Protein AF-A0AAW5US89-F1 (afdb_monomer_lite)

InterPro domains:
  IPR045957 SusR, C-terminal domain [PF19904] (94-246)

Foldseek 3Di:
DVVVVVVVVVVVVVVVVVVVVVVVVVVVVVVVVVVVVVVVVVVVVVVVVVVVVVVVVVVVVVVVVVVVVVVVVVVVVVVVVVVVVVVVVVVVLVVVVVVLVVLLVVLVVVVVVVVVVVVVVVVVVVVVCVVVVVVVVVVVVVPDCVVVVVVLVVLQQSLQQSLCVNQVCLLVQLQVQFDVVPRDDAPDSRHDDLLSQLLSCLLVVNPQLVSSCVSNVHDSVVSVCSLVVRLVRGPDNVCSSVSSNVPPDSDPD

pLDDT: mean 86.55, std 12.18, range [33.47, 97.38]

Secondary structure (DSSP, 8-state):
-HHHHHHHHHHHHHHHHHHHHHHHHHHHHHHHHHHHHHHHHHHHHHHHHHHHHHHHHHHHHHHHHHHHHHHHHHHHHHHHHHHHHHHHHHHHHHHHHHHHHHHHHHHHHHHHHHHHHHHHHHHHHHHHHHHTT-HHHHHHHHT-THHHHHHHHHHHHHHHHHHHHH-TTHHHHHHHTB-GGGPPPPSBTTB--HHHHHHHHHHTT---HHHHHHHTT--HHHHHHHHHHHHHTBSSTTTHHHHHHHTT-S---

Sequence (253 aa):
MEDAQFFNNQLHMMEISNSLSVITSANQQAAERSRTRFLWGFIGVSIALVIILILSFVNNRQKNRLKKNKAEIEEQNEKQKEMNAQLTELNQQLIETNIKRETYMRLFMDISAAYISKLSDYRKLVSRKIKANQTADLLKSLNTHKLEEEESQMFYNRFDKAFMELYPGFVTELNKLLLPECQLEVPTTHDLTTEIRIFALMRLGVTDSKEIATLLHYSTQTIYNYKSGMRAKAINRDSFESDINQLCHIINS

Radius of gyration: 54.02 Å; chains: 1; bounding box: 106×28×174 Å

Structure (mmCIF, N/CA/C/O backbone):
data_AF-A0AAW5US89-F1
#
_entry.id   AF-A0AAW5US89-F1
#
loop_
_atom_site.group_PDB
_atom_site.id
_atom_site.type_symbol
_atom_site.label_atom_id
_atom_site.label_alt_id
_atom_site.label_comp_id
_atom_site.label_asym_id
_atom_site.label_entity_id
_atom_site.label_seq_id
_atom_site.pdbx_PDB_ins_code
_atom_site.Cartn_x
_atom_site.Cartn_y
_atom_site.Cartn_z
_atom_site.occupancy
_atom_site.B_iso_or_equiv
_atom_site.auth_seq_id
_atom_site.auth_comp_id
_atom_site.auth_asym_id
_atom_site.auth_atom_id
_atom_site.pdbx_PDB_model_num
ATOM 1 N N . MET A 1 1 ? 81.474 9.483 -124.821 1.00 54.62 1 MET A N 1
ATOM 2 C CA . MET A 1 1 ? 80.728 10.420 -123.946 1.00 54.62 1 MET A CA 1
ATOM 3 C C . MET A 1 1 ? 79.628 9.714 -123.149 1.00 54.62 1 MET A C 1
ATOM 5 O O . MET A 1 1 ? 79.293 10.209 -122.083 1.00 54.62 1 MET A O 1
ATOM 9 N N . GLU A 1 2 ? 79.138 8.548 -123.592 1.00 56.66 2 GLU A N 1
ATOM 10 C CA . GLU A 1 2 ? 78.121 7.747 -122.882 1.00 56.66 2 GLU A CA 1
ATOM 11 C C . GLU A 1 2 ? 78.654 7.042 -121.611 1.00 56.66 2 GLU A C 1
ATOM 13 O O . GLU A 1 2 ? 77.967 7.029 -120.592 1.00 56.66 2 GLU A O 1
ATOM 18 N N . ASP A 1 3 ? 79.913 6.580 -121.596 1.00 55.81 3 ASP A N 1
ATOM 19 C CA . ASP A 1 3 ? 80.491 5.871 -120.432 1.00 55.81 3 ASP A CA 1
ATOM 20 C C . ASP A 1 3 ? 80.662 6.746 -119.174 1.00 55.81 3 ASP A C 1
ATOM 22 O O . ASP A 1 3 ? 80.476 6.281 -118.048 1.00 55.81 3 ASP A O 1
ATOM 26 N N . ALA A 1 4 ? 80.963 8.039 -119.343 1.00 59.12 4 ALA A N 1
ATOM 27 C CA . ALA A 1 4 ? 81.107 8.976 -118.224 1.00 59.12 4 ALA A CA 1
ATOM 28 C C . ALA A 1 4 ? 79.756 9.313 -117.565 1.00 59.12 4 ALA A C 1
ATOM 30 O O . ALA A 1 4 ? 79.694 9.568 -116.362 1.00 59.12 4 ALA A O 1
ATOM 31 N N . GLN A 1 5 ? 78.663 9.280 -118.335 1.00 60.12 5 GLN A N 1
ATOM 32 C CA . GLN A 1 5 ? 77.315 9.502 -117.810 1.00 60.12 5 GLN A CA 1
ATOM 33 C C . GLN A 1 5 ? 76.808 8.283 -117.034 1.00 60.12 5 GLN A C 1
ATOM 35 O O . GLN A 1 5 ? 76.188 8.456 -115.988 1.00 60.12 5 GLN A O 1
ATOM 40 N N . PHE A 1 6 ? 77.118 7.064 -117.485 1.00 60.69 6 PHE A N 1
ATOM 41 C CA . PHE A 1 6 ? 76.704 5.833 -116.806 1.00 60.69 6 PHE A CA 1
ATOM 42 C C . PHE A 1 6 ? 77.376 5.661 -115.434 1.00 60.69 6 PHE A C 1
ATOM 44 O O . PHE A 1 6 ? 76.702 5.353 -114.450 1.00 60.69 6 PHE A O 1
ATOM 51 N N . PHE A 1 7 ? 78.681 5.942 -115.338 1.00 62.06 7 PHE A N 1
ATOM 52 C CA . PHE A 1 7 ? 79.418 5.870 -114.070 1.00 62.06 7 PHE A CA 1
ATOM 53 C C . PHE A 1 7 ? 78.941 6.922 -113.059 1.00 62.06 7 PHE A C 1
ATOM 55 O O . PHE A 1 7 ? 78.745 6.613 -111.885 1.00 62.06 7 PHE A O 1
ATOM 62 N N . ASN A 1 8 ? 78.679 8.148 -113.526 1.00 62.81 8 ASN A N 1
ATOM 63 C CA . ASN A 1 8 ? 78.134 9.216 -112.690 1.00 62.81 8 ASN A CA 1
ATOM 64 C C . ASN A 1 8 ? 76.733 8.869 -112.161 1.00 62.81 8 ASN A C 1
ATOM 66 O O . ASN A 1 8 ? 76.420 9.145 -111.007 1.00 62.81 8 ASN A O 1
ATOM 70 N N . ASN A 1 9 ? 75.906 8.207 -112.977 1.00 65.56 9 ASN A N 1
ATOM 71 C CA . ASN A 1 9 ? 74.560 7.796 -112.580 1.00 65.56 9 ASN A CA 1
ATOM 72 C C . ASN A 1 9 ? 74.581 6.653 -111.543 1.00 65.56 9 ASN A C 1
ATOM 74 O O . ASN A 1 9 ? 73.769 6.645 -110.622 1.00 65.56 9 ASN A O 1
ATOM 78 N N . GLN A 1 10 ? 75.534 5.715 -111.635 1.00 62.47 10 GLN A N 1
ATOM 79 C CA . GLN A 1 10 ? 75.705 4.660 -110.624 1.00 62.47 10 GLN A CA 1
ATOM 80 C C . GLN A 1 10 ? 76.281 5.181 -109.302 1.00 62.47 10 GLN A C 1
ATOM 82 O O . GLN A 1 10 ? 75.816 4.761 -108.243 1.00 62.47 10 GLN A O 1
ATOM 87 N N . LEU A 1 11 ? 77.239 6.113 -109.350 1.00 61.41 11 LEU A N 1
ATOM 88 C CA . LEU A 1 11 ? 77.764 6.795 -108.160 1.00 61.41 11 LEU A CA 1
ATOM 89 C C . LEU A 1 11 ? 76.667 7.591 -107.449 1.00 61.41 11 LEU A C 1
ATOM 91 O O . LEU A 1 11 ? 76.475 7.414 -106.248 1.00 61.41 11 LEU A O 1
ATOM 95 N N . HIS A 1 12 ? 75.870 8.359 -108.198 1.00 62.25 12 HIS A N 1
ATOM 96 C CA . HIS A 1 12 ? 74.700 9.048 -107.651 1.00 62.25 12 HIS A CA 1
ATOM 97 C C . HIS A 1 12 ? 73.677 8.075 -107.052 1.00 62.25 12 HIS A C 1
ATOM 99 O O . HIS A 1 12 ? 73.119 8.349 -105.992 1.00 62.25 12 HIS A O 1
ATOM 105 N N . MET A 1 13 ? 73.433 6.926 -107.688 1.00 59.50 13 MET A N 1
ATOM 106 C CA . MET A 1 13 ? 72.484 5.936 -107.171 1.00 59.50 13 MET A CA 1
ATOM 107 C C . MET A 1 13 ? 73.003 5.226 -105.908 1.00 59.50 13 MET A C 1
ATOM 109 O O . MET A 1 13 ? 72.220 4.977 -104.990 1.00 59.50 13 MET A O 1
ATOM 113 N N . MET A 1 14 ? 74.311 4.963 -105.809 1.00 61.06 14 MET A N 1
ATOM 114 C CA . MET A 1 14 ? 74.947 4.446 -104.590 1.00 61.06 14 MET A CA 1
ATOM 115 C C . MET A 1 14 ? 74.935 5.470 -103.449 1.00 61.06 14 MET A C 1
ATOM 117 O O . MET A 1 14 ? 74.603 5.101 -102.324 1.00 61.06 14 MET A O 1
ATOM 121 N N . GLU A 1 15 ? 75.232 6.744 -103.714 1.00 61.72 15 GLU A N 1
ATOM 122 C CA . GLU A 1 15 ? 75.184 7.812 -102.704 1.00 61.72 15 GLU A CA 1
ATOM 123 C C . GLU A 1 15 ? 73.759 8.046 -102.194 1.00 61.72 15 GLU A C 1
ATOM 125 O O . GLU A 1 15 ? 73.537 8.066 -100.982 1.00 61.72 15 GLU A O 1
ATOM 130 N N . ILE A 1 16 ? 72.773 8.108 -103.096 1.00 61.28 16 ILE A N 1
ATOM 131 C CA . ILE A 1 16 ? 71.358 8.230 -102.725 1.00 61.28 16 ILE A CA 1
ATOM 132 C C . ILE A 1 16 ? 70.914 7.010 -101.911 1.00 61.28 16 ILE A C 1
ATOM 134 O O . ILE A 1 16 ? 70.266 7.183 -100.882 1.00 61.28 16 ILE A O 1
ATOM 138 N N . SER A 1 17 ? 71.302 5.789 -102.294 1.00 60.97 17 SER A N 1
ATOM 139 C CA . SER A 1 17 ? 70.969 4.571 -101.541 1.00 60.97 17 SER A CA 1
ATOM 140 C C . SER A 1 17 ? 71.596 4.552 -100.141 1.00 60.97 17 SER A C 1
ATOM 142 O O . SER A 1 17 ? 70.955 4.102 -99.189 1.00 60.97 17 SER A O 1
ATOM 144 N N . ASN A 1 18 ? 72.830 5.037 -99.988 1.00 62.88 18 ASN A N 1
ATOM 145 C CA . ASN A 1 18 ? 73.531 5.046 -98.703 1.00 62.88 18 ASN A CA 1
ATOM 146 C C . ASN A 1 18 ? 72.976 6.143 -97.776 1.00 62.88 18 ASN A C 1
ATOM 148 O O . ASN A 1 18 ? 72.726 5.893 -96.597 1.00 62.88 18 ASN A O 1
ATOM 152 N N . SER A 1 19 ? 72.663 7.328 -98.312 1.00 62.00 19 SER A N 1
ATOM 153 C CA . SER A 1 19 ? 71.966 8.386 -97.568 1.00 62.00 19 SER A CA 1
ATOM 154 C C . SER A 1 19 ? 70.542 7.979 -97.177 1.00 62.00 19 SER A C 1
ATOM 156 O O . SER A 1 19 ? 70.129 8.237 -96.047 1.00 62.00 19 SER A O 1
ATOM 158 N N . LEU A 1 20 ? 69.805 7.275 -98.045 1.00 63.22 20 LEU A N 1
ATOM 159 C CA . LEU A 1 20 ? 68.475 6.751 -97.717 1.00 63.22 20 LEU A CA 1
ATOM 160 C C . LEU A 1 20 ? 68.550 5.669 -96.626 1.00 63.22 20 LEU A C 1
ATOM 162 O O . LEU A 1 20 ? 67.720 5.659 -95.720 1.00 63.22 20 LEU A O 1
ATOM 166 N N . SER A 1 21 ? 69.559 4.793 -96.667 1.00 64.75 21 SER A N 1
ATOM 167 C CA . SER A 1 21 ? 69.806 3.745 -95.662 1.00 64.75 21 SER A CA 1
ATOM 168 C C . SER A 1 21 ? 70.186 4.321 -94.289 1.00 64.75 21 SER A C 1
ATOM 170 O O . SER A 1 21 ? 69.672 3.886 -93.257 1.00 64.75 21 SER A O 1
ATOM 172 N N . VAL A 1 22 ? 71.015 5.370 -94.245 1.00 70.62 22 VAL A N 1
ATOM 173 C CA . VAL A 1 22 ? 71.376 6.070 -92.997 1.00 70.62 22 VAL A CA 1
ATOM 174 C C . VAL A 1 22 ? 70.186 6.846 -92.426 1.00 70.62 22 VAL A C 1
ATOM 176 O O . VAL A 1 22 ? 69.945 6.797 -91.224 1.00 70.62 22 VAL A O 1
ATOM 179 N N . ILE A 1 23 ? 69.388 7.512 -93.265 1.00 66.69 23 ILE A N 1
ATOM 180 C CA . ILE A 1 23 ? 68.177 8.219 -92.816 1.00 66.69 23 ILE A CA 1
ATOM 181 C C . ILE A 1 23 ? 67.114 7.225 -92.339 1.00 66.69 23 ILE A C 1
ATOM 183 O O . ILE A 1 23 ? 66.469 7.463 -91.321 1.00 66.69 23 ILE A O 1
ATOM 187 N N . THR A 1 24 ? 66.931 6.098 -93.029 1.00 65.94 24 THR A N 1
ATOM 188 C CA . THR A 1 24 ? 65.959 5.072 -92.622 1.00 65.94 24 THR A CA 1
ATOM 189 C C . THR A 1 24 ? 66.395 4.338 -91.359 1.00 65.94 24 THR A C 1
ATOM 191 O O . THR A 1 24 ? 65.559 4.162 -90.478 1.00 65.94 24 THR A O 1
ATOM 194 N N . SER A 1 25 ? 67.678 4.004 -91.197 1.00 66.50 25 SER A N 1
ATOM 195 C CA . SER A 1 25 ? 68.204 3.404 -89.958 1.00 66.50 25 SER A CA 1
ATOM 196 C C . SER A 1 25 ? 68.211 4.389 -88.779 1.00 66.50 25 SER A C 1
ATOM 198 O O . SER A 1 25 ? 67.815 4.014 -87.675 1.00 66.50 25 SER A O 1
ATOM 200 N N . ALA A 1 26 ? 68.541 5.668 -88.996 1.00 68.00 26 ALA A N 1
ATOM 201 C CA . ALA A 1 26 ? 68.422 6.716 -87.977 1.00 68.00 26 ALA A CA 1
ATOM 202 C C . ALA A 1 26 ? 66.955 6.988 -87.590 1.00 68.00 26 ALA A C 1
ATOM 204 O O . ALA A 1 26 ? 66.646 7.120 -86.403 1.00 68.00 26 ALA A O 1
ATOM 205 N N . ASN A 1 27 ? 66.032 7.001 -88.560 1.00 66.38 27 ASN A N 1
ATOM 206 C CA . ASN A 1 27 ? 64.593 7.117 -88.308 1.00 66.38 27 ASN A CA 1
ATOM 207 C C . ASN A 1 27 ? 64.034 5.881 -87.588 1.00 66.38 27 ASN A C 1
ATOM 209 O O . ASN A 1 27 ? 63.217 6.036 -86.683 1.00 66.38 27 ASN A O 1
ATOM 213 N N . GLN A 1 28 ? 64.483 4.670 -87.930 1.00 70.69 28 GLN A N 1
ATOM 214 C CA . GLN A 1 28 ? 64.105 3.433 -87.236 1.00 70.69 28 GLN A CA 1
ATOM 215 C C . GLN A 1 28 ? 64.604 3.438 -85.788 1.00 70.69 28 GLN A C 1
ATOM 217 O O . GLN A 1 28 ? 63.824 3.185 -84.873 1.00 70.69 28 GLN A O 1
ATOM 222 N N . GLN A 1 29 ? 65.855 3.835 -85.547 1.00 72.62 29 GLN A N 1
ATOM 223 C CA . GLN A 1 29 ? 66.410 3.923 -84.196 1.00 72.62 29 GLN A CA 1
ATOM 224 C C . GLN A 1 29 ? 65.729 5.024 -83.357 1.00 72.62 29 GLN A C 1
ATOM 226 O O . GLN A 1 29 ? 65.480 4.843 -82.160 1.00 72.62 29 GLN A O 1
ATOM 231 N N . ALA A 1 30 ? 65.373 6.159 -83.971 1.00 69.88 30 ALA A N 1
ATOM 232 C CA . ALA A 1 30 ? 64.580 7.208 -83.329 1.00 69.88 30 ALA A CA 1
ATOM 233 C C . ALA A 1 30 ? 63.143 6.742 -83.024 1.00 69.88 30 ALA A C 1
ATOM 235 O O . ALA A 1 30 ? 62.627 7.011 -81.934 1.00 69.88 30 ALA A O 1
ATOM 236 N N . ALA A 1 31 ? 62.519 5.989 -83.935 1.00 70.19 31 ALA A N 1
ATOM 237 C CA . ALA A 1 31 ? 61.204 5.385 -83.739 1.00 70.19 31 ALA A CA 1
ATOM 238 C C . ALA A 1 31 ? 61.215 4.335 -82.613 1.00 70.19 31 ALA A C 1
ATOM 240 O O . ALA A 1 31 ? 60.308 4.333 -81.783 1.00 70.19 31 ALA A O 1
ATOM 241 N N . GLU A 1 32 ? 62.258 3.509 -82.499 1.00 74.88 32 GLU A N 1
ATOM 242 C CA . GLU A 1 32 ? 62.418 2.524 -81.419 1.00 74.88 32 GLU A CA 1
ATOM 243 C C . GLU A 1 32 ? 62.656 3.169 -80.047 1.00 74.88 32 GLU A C 1
ATOM 245 O O . GLU A 1 32 ? 62.040 2.769 -79.053 1.00 74.88 32 GLU A O 1
ATOM 250 N N . ARG A 1 33 ? 63.483 4.221 -79.965 1.00 72.62 33 ARG A N 1
ATOM 251 C CA . ARG A 1 33 ? 63.657 5.015 -78.729 1.00 72.62 33 ARG A CA 1
ATOM 252 C C . ARG A 1 33 ? 62.376 5.742 -78.320 1.00 72.62 33 ARG A C 1
ATOM 254 O O . ARG A 1 33 ? 62.112 5.941 -77.135 1.00 72.62 33 ARG A O 1
ATOM 261 N N . SER A 1 34 ? 61.572 6.168 -79.290 1.00 72.44 34 SER A N 1
ATOM 262 C CA . SER A 1 34 ? 60.246 6.731 -79.034 1.00 72.44 34 SER A CA 1
ATOM 263 C C . SER A 1 34 ? 59.296 5.651 -78.504 1.00 72.44 34 SER A C 1
ATOM 265 O O . SER A 1 34 ? 58.706 5.808 -77.437 1.00 72.44 34 SER A O 1
ATOM 267 N N . ARG A 1 35 ? 59.242 4.497 -79.179 1.00 76.25 35 ARG A N 1
ATOM 268 C CA . ARG A 1 35 ? 58.406 3.345 -78.820 1.00 76.25 35 ARG A CA 1
ATOM 269 C C . ARG A 1 35 ? 58.721 2.800 -77.428 1.00 76.25 35 ARG A C 1
ATOM 271 O O . ARG A 1 35 ? 57.798 2.539 -76.669 1.00 76.25 35 ARG A O 1
ATOM 278 N N . THR A 1 36 ? 59.993 2.673 -77.056 1.00 78.75 36 THR A N 1
ATOM 279 C CA . THR A 1 36 ? 60.397 2.220 -75.712 1.00 78.75 36 THR A CA 1
ATOM 280 C C . THR A 1 36 ? 60.006 3.217 -74.619 1.00 78.75 36 THR A C 1
ATOM 282 O O . THR A 1 36 ? 59.492 2.794 -73.585 1.00 78.75 36 THR A O 1
ATOM 285 N N . ARG A 1 37 ? 60.144 4.534 -74.845 1.00 82.25 37 ARG A N 1
ATOM 286 C CA . ARG A 1 37 ? 59.633 5.564 -73.916 1.00 82.25 37 ARG A CA 1
ATOM 287 C C . ARG A 1 37 ? 58.112 5.506 -73.763 1.00 82.25 37 ARG A C 1
ATOM 289 O O . ARG A 1 37 ? 57.622 5.565 -72.638 1.00 82.25 37 ARG A O 1
ATOM 296 N N . PHE A 1 38 ? 57.374 5.337 -74.862 1.00 85.19 38 PHE A N 1
ATOM 297 C CA . PHE A 1 38 ? 55.919 5.160 -74.817 1.00 85.19 38 PHE A CA 1
ATOM 298 C C . PHE A 1 38 ? 55.514 3.885 -74.064 1.00 85.19 38 PHE A C 1
ATOM 300 O O . PHE A 1 38 ? 54.582 3.933 -73.267 1.00 85.19 38 PHE A O 1
ATOM 307 N N . LEU A 1 39 ? 56.231 2.772 -74.253 1.00 85.94 39 LEU A N 1
ATOM 308 C CA . LEU A 1 39 ? 55.975 1.514 -73.543 1.00 85.94 39 LEU A CA 1
ATOM 309 C C . LEU A 1 39 ? 56.225 1.637 -72.033 1.00 85.94 39 LEU A C 1
ATOM 311 O O . LEU A 1 39 ? 55.367 1.241 -71.247 1.00 85.94 39 LEU A O 1
ATOM 315 N N . TRP A 1 40 ? 57.344 2.233 -71.610 1.00 87.69 40 TRP A N 1
ATOM 316 C CA . TRP A 1 40 ? 57.617 2.471 -70.185 1.00 87.69 40 TRP A CA 1
ATOM 317 C C . TRP A 1 40 ? 56.607 3.433 -69.549 1.00 87.69 40 TRP A C 1
ATOM 319 O O . TRP A 1 40 ? 56.151 3.189 -68.431 1.00 87.69 40 TRP A O 1
ATOM 329 N N . GLY A 1 41 ? 56.190 4.478 -70.273 1.00 89.88 41 GLY A N 1
ATOM 330 C CA . GLY A 1 41 ? 55.103 5.361 -69.843 1.00 89.88 41 GLY A CA 1
ATOM 331 C C . GLY A 1 41 ? 53.772 4.619 -69.692 1.00 89.88 41 GLY A C 1
ATOM 332 O O . GLY A 1 41 ? 53.089 4.776 -68.682 1.00 89.88 41 GLY A O 1
ATOM 333 N N . PHE A 1 42 ? 53.435 3.748 -70.646 1.00 90.56 42 PHE A N 1
ATOM 334 C CA . PHE A 1 42 ? 52.220 2.933 -70.610 1.00 90.56 42 PHE A CA 1
ATOM 335 C C . PHE A 1 42 ? 52.210 1.947 -69.433 1.00 90.56 42 PHE A C 1
ATOM 337 O O . PHE A 1 42 ? 51.188 1.800 -68.760 1.00 90.56 42 PHE A O 1
ATOM 344 N N . ILE A 1 43 ? 53.350 1.314 -69.134 1.00 93.19 43 ILE A N 1
ATOM 345 C CA . ILE A 1 43 ? 53.513 0.442 -67.961 1.00 93.19 43 ILE A CA 1
ATOM 346 C C . ILE A 1 43 ? 53.320 1.247 -66.670 1.00 93.19 43 ILE A C 1
ATOM 348 O O . ILE A 1 43 ? 52.561 0.824 -65.800 1.00 93.19 43 ILE A O 1
ATOM 352 N N . GLY A 1 44 ? 53.940 2.427 -66.560 1.00 93.81 44 GLY A N 1
ATOM 353 C CA . GLY A 1 44 ? 53.787 3.303 -65.395 1.00 93.81 44 GLY A CA 1
ATOM 354 C C . GLY A 1 44 ? 52.333 3.722 -65.153 1.00 93.81 44 GLY A C 1
ATOM 355 O O . GLY A 1 44 ? 51.837 3.611 -64.031 1.00 93.81 44 GLY A O 1
ATOM 356 N N . VAL A 1 45 ? 51.619 4.122 -66.210 1.00 94.94 45 VAL A N 1
ATOM 357 C CA . VAL A 1 45 ? 50.185 4.459 -66.143 1.00 94.94 45 VAL A CA 1
ATOM 358 C C . VAL A 1 45 ? 49.348 3.240 -65.751 1.00 94.94 45 VAL A C 1
ATOM 360 O O . VAL A 1 45 ? 48.467 3.350 -64.901 1.00 94.94 45 VAL A O 1
ATOM 363 N N . SER A 1 46 ? 49.648 2.067 -66.311 1.00 93.81 46 SER A N 1
ATOM 364 C CA . SER A 1 46 ? 48.940 0.824 -65.984 1.00 93.81 46 SER A CA 1
ATOM 365 C C . SER A 1 46 ? 49.102 0.448 -64.508 1.00 93.81 46 SER A C 1
ATOM 367 O O . SER A 1 46 ? 48.120 0.121 -63.845 1.00 93.81 46 SER A O 1
ATOM 369 N N . ILE A 1 47 ? 50.315 0.563 -63.956 1.00 95.81 47 ILE A N 1
ATOM 370 C CA . ILE A 1 47 ? 50.583 0.321 -62.530 1.00 95.81 47 ILE A CA 1
ATOM 371 C C . ILE A 1 47 ? 49.836 1.342 -61.660 1.00 95.81 47 ILE A C 1
ATOM 373 O O . ILE A 1 47 ? 49.190 0.957 -60.685 1.00 95.81 47 ILE A O 1
ATOM 377 N N . ALA A 1 48 ? 49.864 2.627 -62.026 1.00 95.19 48 ALA A N 1
ATOM 378 C CA . ALA A 1 48 ? 49.147 3.671 -61.295 1.00 95.19 48 ALA A CA 1
ATOM 379 C C . ALA A 1 48 ? 47.628 3.418 -61.260 1.00 95.19 48 ALA A C 1
ATOM 381 O O . ALA A 1 48 ? 47.008 3.553 -60.205 1.00 95.19 48 ALA A O 1
ATOM 382 N N . LEU A 1 49 ? 47.033 2.977 -62.374 1.00 96.31 49 LEU A N 1
ATOM 383 C CA . LEU A 1 49 ? 45.617 2.604 -62.438 1.00 96.31 49 LEU A CA 1
ATOM 384 C C . LEU A 1 49 ? 45.291 1.417 -61.524 1.00 96.31 49 LEU A C 1
ATOM 386 O O . LEU A 1 49 ? 44.295 1.461 -60.802 1.00 96.31 49 LEU A O 1
ATOM 390 N N . VAL A 1 50 ? 46.139 0.385 -61.500 1.00 96.31 50 VAL A N 1
ATOM 391 C CA . VAL A 1 50 ? 45.965 -0.766 -60.597 1.00 96.31 50 VAL A CA 1
ATOM 392 C C . VAL A 1 50 ? 46.028 -0.327 -59.131 1.00 96.31 50 VAL A C 1
ATOM 394 O O . VAL A 1 50 ? 45.178 -0.734 -58.338 1.00 96.31 50 VAL A O 1
ATOM 397 N N . ILE A 1 51 ? 46.965 0.554 -58.767 1.00 96.31 51 ILE A N 1
ATOM 398 C CA . ILE A 1 51 ? 47.061 1.109 -57.407 1.00 96.31 51 ILE A CA 1
ATOM 399 C C . ILE A 1 51 ? 45.784 1.878 -57.044 1.00 96.31 51 ILE A C 1
ATOM 401 O O . ILE A 1 51 ? 45.222 1.657 -55.970 1.00 96.31 51 ILE A O 1
ATOM 405 N N . ILE A 1 52 ? 45.280 2.733 -57.940 1.00 96.50 52 ILE A N 1
ATOM 406 C CA . ILE A 1 52 ? 44.035 3.489 -57.725 1.00 96.50 52 ILE A CA 1
ATOM 407 C C . ILE A 1 52 ? 42.846 2.540 -57.524 1.00 96.50 52 ILE A C 1
ATOM 409 O O . ILE A 1 52 ? 42.035 2.758 -56.619 1.00 96.50 52 ILE A O 1
ATOM 413 N N . LEU A 1 53 ? 42.748 1.465 -58.312 1.00 96.25 53 LEU A N 1
ATOM 414 C CA . LEU A 1 53 ? 41.691 0.461 -58.168 1.00 96.25 53 LEU A CA 1
ATOM 415 C C . LEU A 1 53 ? 41.766 -0.263 -56.817 1.00 96.25 53 LEU A C 1
ATOM 417 O O . LEU A 1 53 ? 40.737 -0.410 -56.154 1.00 96.25 53 LEU A O 1
ATOM 421 N N . ILE A 1 54 ? 42.964 -0.654 -56.371 1.00 96.06 54 ILE A N 1
ATOM 422 C CA . ILE A 1 54 ? 43.172 -1.288 -55.058 1.00 96.06 54 ILE A CA 1
ATOM 423 C C . ILE A 1 54 ? 42.773 -0.328 -53.930 1.00 96.06 54 ILE A C 1
ATOM 425 O O . ILE A 1 54 ? 42.022 -0.715 -53.031 1.00 96.06 54 ILE A O 1
ATOM 429 N N . LEU A 1 55 ? 43.215 0.933 -53.987 1.00 96.06 55 LEU A N 1
ATOM 430 C CA . LEU A 1 55 ? 42.865 1.952 -52.992 1.00 96.06 55 LEU A CA 1
ATOM 431 C C . LEU A 1 55 ? 41.354 2.211 -52.953 1.00 96.06 55 LEU A C 1
ATOM 433 O O . LEU A 1 55 ? 40.766 2.270 -51.871 1.00 96.06 55 LEU A O 1
ATOM 437 N N . SER A 1 56 ? 40.710 2.307 -54.118 1.00 94.62 56 SER A N 1
ATOM 438 C CA . SER A 1 56 ? 39.259 2.476 -54.232 1.00 94.62 56 SER A CA 1
ATOM 439 C C . SER A 1 56 ? 38.505 1.285 -53.630 1.00 94.62 56 SER A C 1
ATOM 441 O O . SER A 1 56 ? 37.581 1.466 -52.830 1.00 94.62 56 SER A O 1
ATOM 443 N N . PHE A 1 57 ? 38.950 0.059 -53.922 1.00 96.00 57 PHE A N 1
ATOM 444 C CA . PHE A 1 57 ? 38.371 -1.165 -53.370 1.00 96.00 57 PHE A CA 1
ATOM 445 C C . PHE A 1 57 ? 38.496 -1.234 -51.841 1.00 96.00 57 PHE A C 1
ATOM 447 O O . PHE A 1 57 ? 37.512 -1.509 -51.146 1.00 96.00 57 PHE A O 1
ATOM 454 N N . VAL A 1 58 ? 39.684 -0.942 -51.302 1.00 96.00 58 VAL A N 1
ATOM 455 C CA . VAL A 1 58 ? 39.935 -0.915 -49.853 1.00 96.00 58 VAL A CA 1
ATOM 456 C C . VAL A 1 58 ? 39.088 0.159 -49.173 1.00 96.00 58 VAL A C 1
ATOM 458 O O . VAL A 1 58 ? 38.436 -0.132 -48.170 1.00 96.00 58 VAL A O 1
ATOM 461 N N . ASN A 1 59 ? 39.035 1.371 -49.729 1.00 95.38 59 ASN A N 1
ATOM 462 C CA . ASN A 1 59 ? 38.237 2.472 -49.190 1.00 95.38 59 ASN A CA 1
ATOM 463 C C . ASN A 1 59 ? 36.742 2.118 -49.157 1.00 95.38 59 ASN A C 1
ATOM 465 O O . ASN A 1 59 ? 36.067 2.326 -48.149 1.00 95.38 59 ASN A O 1
ATOM 469 N N . ASN A 1 60 ? 36.221 1.506 -50.223 1.00 93.06 60 ASN A N 1
ATOM 470 C CA . ASN A 1 60 ? 34.820 1.097 -50.268 1.00 93.06 60 ASN A CA 1
ATOM 471 C C . ASN A 1 60 ? 34.512 -0.017 -49.248 1.00 93.06 60 ASN A C 1
ATOM 473 O O . ASN A 1 60 ? 33.502 0.037 -48.542 1.00 93.06 60 ASN A O 1
ATOM 477 N N . ARG A 1 61 ? 35.425 -0.987 -49.079 1.00 94.38 61 ARG A N 1
ATOM 478 C CA . ARG A 1 61 ? 35.310 -1.994 -48.011 1.00 94.38 61 ARG A CA 1
ATOM 479 C C . ARG A 1 61 ? 35.334 -1.370 -46.616 1.00 94.38 61 ARG A C 1
ATOM 481 O O . ARG A 1 61 ? 34.520 -1.760 -45.781 1.00 94.38 61 ARG A O 1
ATOM 488 N N . GLN A 1 62 ? 36.224 -0.413 -46.358 1.00 91.88 62 GLN A N 1
ATOM 489 C CA . GLN A 1 62 ? 36.293 0.286 -45.071 1.00 91.88 62 GLN A CA 1
ATOM 490 C C . GLN A 1 62 ? 35.016 1.082 -44.788 1.00 91.88 62 GLN A C 1
ATOM 492 O O . GLN A 1 62 ? 34.462 0.959 -43.699 1.00 91.88 62 GLN A O 1
ATOM 497 N N . LYS A 1 63 ? 34.488 1.816 -45.776 1.00 92.31 63 LYS A N 1
ATOM 498 C CA . LYS A 1 63 ? 33.211 2.538 -45.650 1.00 92.31 63 LYS A CA 1
ATOM 499 C C . LYS A 1 63 ? 32.058 1.601 -45.300 1.00 92.31 63 LYS A C 1
ATOM 501 O O . LYS A 1 63 ? 31.270 1.914 -44.412 1.00 92.31 63 LYS A O 1
ATOM 506 N N . ASN A 1 64 ? 31.978 0.440 -45.948 1.00 92.94 64 ASN A N 1
ATOM 507 C CA . ASN A 1 64 ? 30.933 -0.542 -45.659 1.00 92.94 64 ASN A CA 1
ATOM 508 C C . ASN A 1 64 ? 31.072 -1.150 -44.257 1.00 92.94 64 ASN A C 1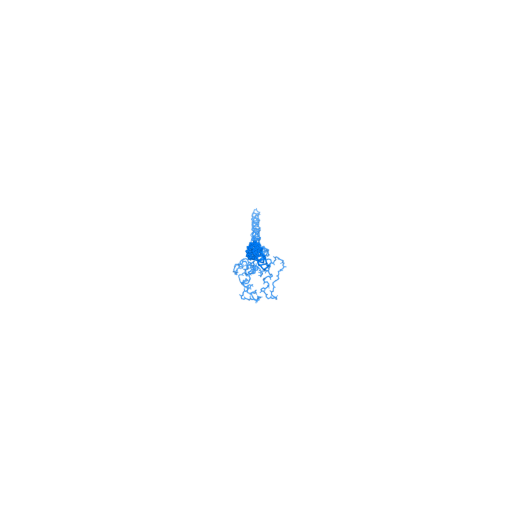
ATOM 510 O O . ASN A 1 64 ? 30.064 -1.334 -43.579 1.00 92.94 64 ASN A O 1
ATOM 514 N N . ARG A 1 65 ? 32.301 -1.415 -43.792 1.00 93.31 65 ARG A N 1
ATOM 515 C CA . ARG A 1 65 ? 32.555 -1.847 -42.405 1.00 93.31 65 ARG A CA 1
ATOM 516 C C . ARG A 1 65 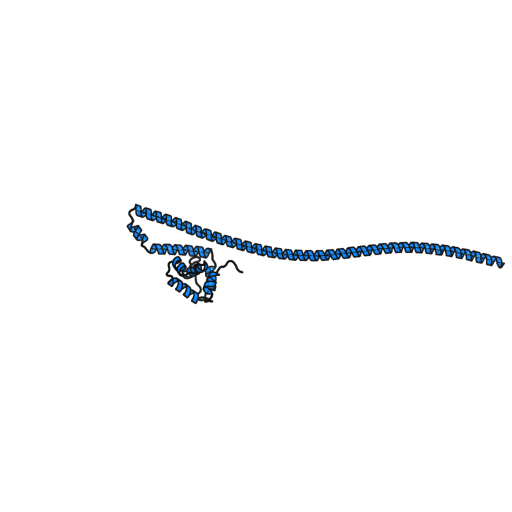? 32.155 -0.769 -41.401 1.00 93.31 65 ARG A C 1
ATOM 518 O O . ARG A 1 65 ? 31.442 -1.064 -40.454 1.00 93.31 65 ARG A O 1
ATOM 525 N N . LEU A 1 66 ? 32.540 0.481 -41.649 1.00 93.38 66 LEU A N 1
ATOM 526 C CA . LEU A 1 66 ? 32.211 1.602 -40.773 1.00 93.38 66 LEU A CA 1
ATOM 527 C C . LEU A 1 66 ? 30.698 1.820 -40.668 1.00 93.38 66 LEU A C 1
ATOM 529 O O . LEU A 1 66 ? 30.203 2.077 -39.578 1.00 93.38 66 LEU A O 1
ATOM 533 N N . LYS A 1 67 ? 29.956 1.682 -41.775 1.00 93.25 67 LYS A N 1
ATOM 534 C CA . LYS A 1 67 ? 28.486 1.746 -41.763 1.00 93.25 67 LYS A CA 1
ATOM 535 C C . LYS A 1 67 ? 27.871 0.659 -40.881 1.00 93.25 67 LYS A C 1
ATOM 537 O O . LYS A 1 67 ? 26.999 0.976 -40.084 1.00 93.25 67 LYS A O 1
ATOM 542 N N . LYS A 1 68 ? 28.342 -0.589 -40.998 1.00 93.69 68 LYS A N 1
ATOM 543 C CA . LYS A 1 68 ? 27.868 -1.701 -40.157 1.00 93.69 68 LYS A CA 1
ATOM 544 C C . LYS A 1 68 ? 28.162 -1.457 -38.679 1.00 93.69 68 LYS A C 1
ATOM 546 O O . LYS A 1 68 ? 27.246 -1.517 -37.877 1.00 93.69 68 LYS A O 1
ATOM 551 N N . ASN A 1 69 ? 29.400 -1.089 -38.349 1.00 94.31 69 ASN A N 1
ATOM 552 C CA . ASN A 1 69 ? 29.790 -0.820 -36.965 1.00 94.31 69 ASN A CA 1
ATOM 553 C C . ASN A 1 69 ? 29.005 0.358 -36.369 1.00 94.31 69 ASN A C 1
ATOM 555 O O . ASN A 1 69 ? 28.633 0.311 -35.207 1.00 94.31 69 ASN A O 1
ATOM 559 N N . LYS A 1 70 ? 28.737 1.414 -37.152 1.00 93.88 70 LYS A N 1
ATOM 560 C CA . LYS A 1 70 ? 27.900 2.536 -36.700 1.00 93.88 70 LYS A CA 1
ATOM 561 C C . LYS A 1 70 ? 26.470 2.097 -36.399 1.00 93.88 70 LYS A C 1
ATOM 563 O O . LYS A 1 70 ? 25.961 2.478 -35.357 1.00 93.88 70 LYS A O 1
ATOM 568 N N . ALA A 1 71 ? 25.864 1.296 -37.277 1.00 94.44 71 ALA A N 1
ATOM 569 C CA . ALA A 1 71 ? 24.520 0.770 -37.056 1.00 94.44 71 ALA A CA 1
ATOM 570 C C . ALA A 1 71 ? 24.457 -0.131 -35.810 1.00 94.44 71 ALA A C 1
ATOM 572 O O . ALA A 1 71 ? 23.531 -0.016 -35.021 1.00 94.44 71 ALA A O 1
ATOM 573 N N . GLU A 1 72 ? 25.470 -0.974 -35.593 1.00 95.19 72 GLU A N 1
ATOM 574 C CA . GLU A 1 72 ? 25.562 -1.828 -34.403 1.00 95.19 72 GLU A CA 1
ATOM 575 C C . GLU A 1 72 ? 25.745 -1.012 -33.113 1.00 95.19 72 GLU A C 1
ATOM 577 O O . GLU A 1 72 ? 25.082 -1.284 -32.118 1.00 95.19 72 GLU A O 1
ATOM 582 N N . ILE A 1 73 ? 26.591 0.025 -33.134 1.00 95.06 73 ILE A N 1
ATOM 583 C CA . ILE A 1 73 ? 26.754 0.953 -32.001 1.00 95.06 73 ILE A CA 1
ATOM 584 C C . ILE A 1 73 ? 25.447 1.699 -31.715 1.00 95.06 73 ILE A C 1
ATOM 586 O O . ILE A 1 73 ? 25.098 1.893 -30.557 1.00 95.06 73 ILE A O 1
ATOM 590 N N . GLU A 1 74 ? 24.728 2.130 -32.750 1.00 95.62 74 GLU A N 1
ATOM 591 C CA . GLU A 1 74 ? 23.442 2.814 -32.602 1.00 95.62 74 GLU A CA 1
ATOM 592 C C . GLU A 1 74 ? 22.390 1.887 -31.981 1.00 95.62 74 GLU A C 1
ATOM 594 O O . GLU A 1 74 ? 21.747 2.263 -31.005 1.00 95.62 74 GLU A O 1
ATOM 599 N N . GLU A 1 75 ? 22.299 0.640 -32.449 1.00 95.94 75 GLU A N 1
ATOM 600 C CA . GLU A 1 75 ? 21.422 -0.377 -31.861 1.00 95.94 75 GLU A CA 1
ATOM 601 C C . GLU A 1 75 ? 21.781 -0.672 -30.394 1.00 95.94 75 GLU A C 1
ATOM 603 O O . GLU A 1 75 ? 20.902 -0.749 -29.533 1.00 95.94 75 GLU A O 1
ATOM 608 N N . GLN A 1 76 ? 23.072 -0.817 -30.085 1.00 94.62 76 GLN A N 1
ATOM 609 C CA . GLN A 1 76 ? 23.547 -1.027 -28.715 1.00 94.62 76 GLN A CA 1
ATOM 610 C C . GLN A 1 76 ? 23.262 0.181 -27.819 1.00 94.62 76 GLN A C 1
ATOM 612 O O . GLN A 1 76 ? 22.872 0.000 -26.667 1.00 94.62 76 GLN A O 1
ATOM 617 N N . ASN A 1 77 ? 23.414 1.401 -28.336 1.00 96.19 77 ASN A N 1
ATOM 618 C CA . ASN A 1 77 ? 23.109 2.624 -27.598 1.00 96.19 77 ASN A CA 1
ATOM 619 C C . ASN A 1 77 ? 21.614 2.739 -27.283 1.00 96.19 77 ASN A C 1
ATOM 621 O O . ASN A 1 77 ? 21.271 3.096 -26.157 1.00 96.19 77 ASN A O 1
ATOM 625 N N . GLU A 1 78 ? 20.731 2.409 -28.230 1.00 96.81 78 GLU A N 1
ATOM 626 C CA . GLU A 1 78 ? 19.285 2.399 -27.979 1.00 96.81 78 GLU A CA 1
ATOM 627 C C . GLU A 1 78 ? 18.909 1.344 -26.930 1.00 96.81 78 GLU A C 1
ATOM 629 O O . GLU A 1 78 ? 18.231 1.666 -25.955 1.00 96.81 78 GLU A O 1
ATOM 634 N N . LYS A 1 79 ? 19.454 0.124 -27.032 1.00 96.31 79 LYS A N 1
ATOM 635 C CA . LYS A 1 79 ? 19.274 -0.920 -26.003 1.00 96.31 79 LYS A CA 1
ATOM 636 C C . LYS A 1 79 ? 19.780 -0.478 -24.630 1.00 96.31 79 LYS A C 1
ATOM 638 O O . LYS A 1 79 ? 19.123 -0.707 -23.617 1.00 96.31 79 LYS A O 1
ATOM 643 N N . GLN A 1 80 ? 20.940 0.173 -24.577 1.00 95.44 80 GLN A N 1
ATOM 644 C CA . GLN A 1 80 ? 21.503 0.681 -23.327 1.00 95.44 80 GLN A CA 1
ATOM 645 C C . GLN A 1 80 ? 20.633 1.790 -22.728 1.00 95.44 80 GLN A C 1
ATOM 647 O O . GLN A 1 80 ? 20.481 1.863 -21.509 1.00 95.44 80 GLN A O 1
ATOM 652 N N . LYS A 1 81 ? 20.060 2.653 -23.569 1.00 96.69 81 LYS A N 1
ATOM 653 C CA . LYS A 1 81 ? 19.151 3.721 -23.151 1.00 96.69 81 LYS A CA 1
ATOM 654 C C . LYS A 1 81 ? 17.846 3.157 -22.596 1.00 96.69 81 LYS A C 1
ATOM 656 O O . LYS A 1 81 ? 17.417 3.605 -21.536 1.00 96.69 81 LYS A O 1
ATOM 661 N N . GLU A 1 82 ? 17.265 2.162 -23.261 1.00 96.56 82 GLU A N 1
ATOM 662 C CA . GLU A 1 82 ? 16.078 1.450 -22.780 1.00 96.56 82 GLU A CA 1
ATOM 663 C C . GLU A 1 82 ? 16.352 0.776 -21.429 1.00 96.56 82 GLU A C 1
ATOM 665 O O . GLU A 1 82 ? 15.621 0.995 -20.464 1.00 96.56 82 GLU A O 1
ATOM 670 N N . MET A 1 83 ? 17.461 0.042 -21.313 1.00 95.38 83 MET A N 1
ATOM 671 C CA . MET A 1 83 ? 17.815 -0.638 -20.068 1.00 95.38 83 MET A CA 1
ATOM 672 C C . MET A 1 83 ? 18.128 0.343 -18.931 1.00 95.38 83 MET A C 1
ATOM 674 O O . MET A 1 83 ? 17.749 0.102 -17.787 1.00 95.38 83 MET A O 1
ATOM 678 N N . ASN A 1 84 ? 18.765 1.482 -19.222 1.00 96.38 84 ASN A N 1
ATOM 679 C CA . ASN A 1 84 ? 18.967 2.542 -18.232 1.00 96.38 84 ASN A CA 1
ATOM 680 C C . ASN A 1 84 ? 17.640 3.171 -17.781 1.00 96.38 84 ASN A C 1
ATOM 682 O O . ASN A 1 84 ? 17.498 3.496 -16.601 1.00 96.38 84 ASN A O 1
ATOM 686 N N . ALA A 1 85 ? 16.673 3.337 -18.689 1.00 96.06 85 ALA A N 1
ATOM 687 C CA . ALA A 1 85 ? 15.345 3.833 -18.339 1.00 96.06 85 ALA A CA 1
ATOM 688 C C . ALA A 1 85 ? 14.622 2.851 -17.405 1.00 96.06 85 ALA A C 1
ATOM 690 O O . ALA A 1 85 ? 14.184 3.258 -16.330 1.00 96.06 85 ALA A O 1
ATOM 691 N N . GLN A 1 86 ? 14.612 1.558 -17.747 1.00 95.38 86 GLN A N 1
ATOM 692 C CA . GLN A 1 86 ? 14.039 0.500 -16.904 1.00 95.38 86 GLN A CA 1
ATOM 693 C C . GLN A 1 86 ? 14.721 0.420 -15.531 1.00 95.38 86 GLN A C 1
ATOM 695 O O . GLN A 1 86 ? 14.054 0.308 -14.506 1.00 95.38 86 GLN A O 1
ATOM 700 N N . LEU A 1 87 ? 16.055 0.525 -15.481 1.00 95.94 87 LEU A N 1
ATOM 701 C CA . LEU A 1 87 ? 16.801 0.524 -14.221 1.00 95.94 87 LEU A CA 1
ATOM 702 C C . LEU A 1 87 ? 16.434 1.732 -13.349 1.00 95.94 87 LEU A C 1
ATOM 704 O O . LEU A 1 87 ? 16.312 1.610 -12.132 1.00 95.94 87 LEU A O 1
ATOM 708 N N . THR A 1 88 ? 16.264 2.900 -13.968 1.00 95.56 88 THR A N 1
ATOM 709 C CA . THR A 1 88 ? 15.869 4.127 -13.265 1.00 95.56 88 THR A CA 1
ATOM 710 C C . THR A 1 88 ? 14.462 3.994 -12.693 1.00 95.56 88 THR A C 1
ATOM 712 O O . THR A 1 88 ? 14.249 4.323 -11.528 1.00 95.56 88 THR A O 1
ATOM 715 N N . GLU A 1 89 ? 13.525 3.457 -13.474 1.00 94.62 89 GLU A N 1
ATOM 716 C CA . GLU A 1 89 ? 12.159 3.185 -13.027 1.00 94.62 89 GLU A CA 1
ATOM 717 C C . GLU A 1 89 ? 12.129 2.183 -11.867 1.00 94.62 89 GLU A C 1
ATOM 719 O O . GLU A 1 89 ? 11.523 2.454 -10.830 1.00 94.62 89 GLU A O 1
ATOM 724 N N . LEU A 1 90 ? 12.850 1.066 -11.982 1.00 92.56 90 LEU A N 1
ATOM 725 C CA . LEU A 1 90 ? 12.908 0.059 -10.925 1.00 92.56 90 LEU A CA 1
ATOM 726 C C . LEU A 1 90 ? 13.547 0.610 -9.642 1.00 92.56 90 LEU A C 1
ATOM 728 O O . LEU A 1 90 ? 13.065 0.339 -8.542 1.00 92.56 90 LEU A O 1
ATOM 732 N N . ASN A 1 91 ? 14.605 1.417 -9.765 1.00 93.94 91 ASN A N 1
ATOM 733 C CA . ASN A 1 91 ? 15.209 2.100 -8.621 1.00 93.94 91 ASN A CA 1
ATOM 734 C C . ASN A 1 91 ? 14.219 3.059 -7.951 1.00 93.94 91 ASN A C 1
ATOM 736 O O . ASN A 1 91 ? 14.144 3.090 -6.723 1.00 93.94 91 ASN A O 1
ATOM 740 N N . GLN A 1 92 ? 13.434 3.804 -8.734 1.00 92.56 92 GLN A N 1
ATOM 741 C CA . GLN A 1 92 ? 12.401 4.694 -8.208 1.00 92.56 92 GLN A CA 1
ATOM 742 C C . GLN A 1 92 ? 11.322 3.906 -7.446 1.00 92.56 92 GLN A C 1
ATOM 744 O O . GLN A 1 92 ? 11.013 4.240 -6.302 1.00 92.56 92 GLN A O 1
ATOM 749 N N . GLN A 1 93 ? 10.822 2.805 -8.014 1.00 89.12 93 GLN A N 1
ATOM 750 C CA . GLN A 1 93 ? 9.858 1.919 -7.345 1.00 89.12 93 GLN A CA 1
ATOM 751 C C . GLN A 1 93 ? 10.423 1.302 -6.053 1.00 89.12 93 GLN A C 1
ATOM 753 O O . GLN A 1 93 ? 9.710 1.147 -5.053 1.00 89.12 93 GLN A O 1
ATOM 758 N N . LEU A 1 94 ? 11.716 0.962 -6.042 1.00 90.50 94 LEU A N 1
ATOM 759 C CA . LEU A 1 94 ? 12.399 0.436 -4.860 1.00 90.50 94 LEU A CA 1
ATOM 760 C C . LEU A 1 94 ? 12.493 1.498 -3.759 1.00 90.50 94 LEU A C 1
ATOM 762 O O . LEU A 1 94 ? 12.197 1.195 -2.601 1.00 90.50 94 LEU A O 1
ATOM 766 N N . ILE A 1 95 ? 12.840 2.739 -4.114 1.00 91.19 95 ILE A N 1
ATOM 767 C CA . ILE A 1 95 ? 12.854 3.876 -3.183 1.00 91.19 95 ILE A CA 1
ATOM 768 C C . ILE A 1 95 ? 11.458 4.093 -2.591 1.00 91.19 95 ILE A C 1
ATOM 770 O O . ILE A 1 95 ? 11.321 4.173 -1.371 1.00 91.19 95 ILE A O 1
ATOM 774 N N . GLU A 1 96 ? 10.414 4.114 -3.418 1.00 87.31 96 GLU A N 1
ATOM 775 C CA . GLU A 1 96 ? 9.028 4.279 -2.959 1.00 87.31 96 GLU A CA 1
ATOM 776 C C . GLU A 1 96 ? 8.581 3.150 -2.024 1.00 87.31 96 GLU A C 1
ATOM 778 O O . GLU A 1 96 ? 7.944 3.393 -0.994 1.00 87.31 96 GLU A O 1
ATOM 783 N N . THR A 1 97 ? 8.961 1.911 -2.338 1.00 86.44 97 THR A N 1
ATOM 784 C CA . THR A 1 97 ? 8.711 0.753 -1.471 1.00 86.44 97 THR A CA 1
ATOM 785 C C . THR A 1 97 ? 9.426 0.902 -0.131 1.00 86.44 97 THR A C 1
ATOM 787 O O . THR A 1 97 ? 8.845 0.590 0.913 1.00 86.44 97 THR A O 1
ATOM 790 N N . ASN A 1 98 ? 10.669 1.387 -0.136 1.00 85.50 98 ASN A N 1
ATOM 791 C CA . ASN A 1 98 ? 11.423 1.597 1.093 1.00 85.50 98 ASN A CA 1
ATOM 792 C C . ASN A 1 98 ? 10.794 2.700 1.956 1.00 85.50 98 ASN A C 1
ATOM 794 O O . ASN A 1 98 ? 10.553 2.475 3.139 1.00 85.50 98 ASN A O 1
ATOM 798 N N . ILE A 1 99 ? 10.403 3.830 1.353 1.00 88.44 99 ILE A N 1
ATOM 799 C CA . ILE A 1 99 ? 9.693 4.918 2.046 1.00 88.44 99 ILE A CA 1
ATOM 800 C C . ILE A 1 99 ? 8.431 4.387 2.738 1.00 88.44 99 ILE A C 1
ATOM 802 O O . ILE A 1 99 ? 8.211 4.663 3.915 1.00 88.44 99 ILE A O 1
ATOM 806 N N . LYS A 1 100 ? 7.617 3.568 2.056 1.00 83.88 100 LYS A N 1
ATOM 807 C CA . LYS A 1 100 ? 6.409 2.975 2.661 1.00 83.88 100 LYS A CA 1
ATOM 808 C C . LYS A 1 100 ? 6.730 2.042 3.831 1.00 83.88 100 LYS A C 1
ATOM 810 O O . LYS A 1 100 ? 6.043 2.088 4.851 1.00 83.88 100 LYS A O 1
ATOM 815 N N . ARG A 1 101 ? 7.774 1.213 3.712 1.00 86.06 101 ARG A N 1
ATOM 816 C CA . ARG A 1 101 ? 8.233 0.328 4.802 1.00 86.06 101 ARG A CA 1
ATOM 817 C C . ARG A 1 101 ? 8.724 1.122 6.012 1.00 86.06 101 ARG A C 1
ATOM 819 O O . ARG A 1 101 ? 8.388 0.769 7.141 1.00 86.06 101 ARG A O 1
ATOM 826 N N . GLU A 1 102 ? 9.475 2.195 5.787 1.00 87.94 102 GLU A N 1
ATOM 827 C CA . GLU A 1 102 ? 9.931 3.097 6.848 1.00 87.94 102 GLU A CA 1
ATOM 828 C C . GLU A 1 102 ? 8.756 3.804 7.534 1.00 87.94 102 GLU A C 1
ATOM 830 O O . GLU A 1 102 ? 8.702 3.843 8.765 1.00 87.94 102 GLU A O 1
ATOM 835 N N . THR A 1 103 ? 7.780 4.298 6.766 1.00 86.75 103 THR A N 1
ATOM 836 C CA . THR A 1 103 ? 6.549 4.895 7.306 1.00 86.75 103 THR A CA 1
ATOM 837 C C . THR A 1 103 ? 5.771 3.897 8.161 1.00 86.75 103 THR A C 1
ATOM 839 O O . THR A 1 103 ? 5.384 4.230 9.279 1.00 86.75 103 THR A O 1
ATOM 842 N N . TYR A 1 104 ? 5.607 2.652 7.702 1.00 85.88 104 TYR A N 1
ATOM 843 C CA . TYR A 1 104 ? 4.983 1.592 8.500 1.00 85.88 104 TYR A CA 1
ATOM 844 C C . TYR A 1 104 ? 5.721 1.356 9.825 1.00 85.88 104 TYR A C 1
ATOM 846 O O . TYR A 1 104 ? 5.090 1.309 10.882 1.00 85.88 104 TYR A O 1
ATOM 854 N N . MET A 1 105 ? 7.055 1.251 9.790 1.00 86.06 105 MET A N 1
ATOM 855 C CA . MET A 1 105 ? 7.856 1.050 11.000 1.00 86.06 105 MET A CA 1
ATOM 856 C C . MET A 1 105 ? 7.710 2.229 11.970 1.00 86.06 105 MET A C 1
ATOM 858 O O . MET A 1 105 ? 7.566 2.016 13.173 1.00 86.06 105 MET A O 1
ATOM 862 N N . ARG A 1 106 ? 7.690 3.469 11.462 1.00 88.50 106 ARG A N 1
ATOM 863 C CA . ARG A 1 106 ? 7.450 4.668 12.277 1.00 88.50 106 ARG A CA 1
ATOM 864 C C . ARG A 1 106 ? 6.083 4.611 12.958 1.00 88.50 106 ARG A C 1
ATOM 866 O O . ARG A 1 106 ? 6.020 4.726 14.177 1.00 88.50 106 ARG A O 1
ATOM 873 N N . LEU A 1 107 ? 5.019 4.345 12.199 1.00 86.81 107 LEU A N 1
ATOM 874 C CA . LEU A 1 107 ? 3.656 4.219 12.725 1.00 86.81 107 LEU A CA 1
ATOM 875 C C . LEU A 1 107 ? 3.557 3.126 13.799 1.00 86.81 107 LEU A C 1
ATOM 877 O O . LEU A 1 107 ? 2.967 3.341 14.859 1.00 86.81 107 LEU A O 1
ATOM 881 N N . PHE A 1 108 ? 4.173 1.967 13.560 1.00 87.31 108 PHE A N 1
ATOM 882 C CA . PHE A 1 108 ? 4.223 0.874 14.529 1.00 87.31 108 PHE A CA 1
ATOM 883 C C . PHE A 1 108 ? 4.935 1.282 15.830 1.00 87.31 108 PHE A C 1
ATOM 885 O O . PHE A 1 108 ? 4.432 1.019 16.930 1.00 87.31 108 PHE A O 1
ATOM 892 N N . MET A 1 109 ? 6.086 1.948 15.718 1.00 89.50 109 MET A N 1
ATOM 893 C CA . MET A 1 109 ? 6.848 2.433 16.870 1.00 89.50 109 MET A CA 1
ATOM 894 C C . MET A 1 109 ? 6.077 3.506 17.646 1.00 89.50 109 MET A C 1
ATOM 896 O O . MET A 1 109 ? 6.038 3.443 18.875 1.00 89.50 109 MET A O 1
ATOM 900 N N . ASP A 1 110 ? 5.401 4.426 16.957 1.00 88.12 110 ASP A N 1
ATOM 901 C CA . ASP A 1 110 ? 4.581 5.475 17.572 1.00 88.12 110 ASP A CA 1
ATOM 902 C C . ASP A 1 110 ? 3.408 4.880 18.365 1.00 88.12 110 ASP A C 1
ATOM 904 O O . ASP A 1 110 ? 3.170 5.248 19.523 1.00 88.12 110 ASP A O 1
ATOM 908 N N . ILE A 1 111 ? 2.700 3.904 17.784 1.00 86.94 111 ILE A N 1
ATOM 909 C CA . ILE A 1 111 ? 1.606 3.193 18.461 1.00 86.94 111 ILE A CA 1
ATOM 910 C C . ILE A 1 111 ? 2.136 2.468 19.704 1.00 86.94 111 ILE A C 1
ATOM 912 O O . ILE A 1 111 ? 1.537 2.593 20.781 1.00 86.94 111 ILE A O 1
ATOM 916 N N . SER A 1 112 ? 3.266 1.769 19.568 1.00 89.62 112 SER A N 1
ATOM 917 C CA . SER A 1 112 ? 3.917 1.025 20.652 1.00 89.62 112 SER A CA 1
ATOM 918 C C . SER A 1 112 ? 4.357 1.947 21.791 1.00 89.62 112 SER A C 1
ATOM 920 O O . SER A 1 112 ? 4.035 1.693 22.952 1.00 89.62 112 SER A O 1
ATOM 922 N N . ALA A 1 113 ? 5.021 3.062 21.479 1.00 90.75 113 ALA A N 1
ATOM 923 C CA . ALA A 1 113 ? 5.463 4.051 22.461 1.00 90.75 113 ALA A CA 1
ATOM 924 C C . ALA A 1 113 ? 4.281 4.678 23.214 1.00 90.75 113 ALA A C 1
ATOM 926 O O . ALA A 1 113 ? 4.315 4.837 24.442 1.00 90.75 113 ALA A O 1
ATOM 927 N N . ALA A 1 114 ? 3.200 4.984 22.498 1.00 87.81 114 ALA A N 1
ATOM 928 C CA . ALA A 1 114 ? 2.003 5.534 23.109 1.00 87.81 114 ALA A CA 1
ATOM 929 C C . ALA A 1 114 ? 1.256 4.490 23.966 1.00 87.81 114 ALA A C 1
ATOM 931 O O . ALA A 1 114 ? 0.674 4.856 24.987 1.00 87.81 114 ALA A O 1
ATOM 932 N N . TYR A 1 115 ? 1.303 3.198 23.616 1.00 88.44 115 TYR A N 1
ATOM 933 C CA . TYR A 1 115 ? 0.768 2.124 24.463 1.00 88.44 115 TYR A CA 1
ATOM 934 C C . TYR A 1 115 ? 1.612 1.910 25.731 1.00 88.44 115 TYR A C 1
ATOM 936 O O . TYR A 1 115 ? 1.058 1.820 26.826 1.00 88.44 115 TYR A O 1
ATOM 944 N N . ILE A 1 116 ? 2.947 1.921 25.621 1.00 91.69 116 ILE A N 1
ATOM 945 C CA . ILE A 1 116 ? 3.861 1.846 26.777 1.00 91.69 116 ILE A CA 1
ATOM 946 C C . ILE A 1 116 ? 3.590 2.996 27.754 1.00 91.69 116 ILE A C 1
ATOM 948 O O . ILE A 1 116 ? 3.461 2.773 28.961 1.00 91.69 116 ILE A O 1
ATOM 952 N N . SER A 1 117 ? 3.467 4.222 27.237 1.00 92.25 117 SER A N 1
ATOM 953 C CA . SER A 1 117 ? 3.156 5.408 28.046 1.00 92.25 117 SER A CA 1
ATOM 954 C C . SER A 1 117 ? 1.819 5.250 28.769 1.00 92.25 117 SER A C 1
ATOM 956 O O . SER A 1 117 ? 1.741 5.438 29.983 1.00 92.25 117 SER A O 1
ATOM 958 N N . LYS A 1 118 ? 0.790 4.794 28.051 1.00 88.44 118 LYS A N 1
ATOM 959 C CA . LYS A 1 118 ? -0.537 4.551 28.616 1.00 88.44 118 LYS A CA 1
ATOM 960 C C . LYS A 1 118 ? -0.526 3.500 29.725 1.00 88.44 118 LYS A C 1
ATOM 962 O O . LYS A 1 118 ? -1.095 3.734 30.789 1.00 88.44 118 LYS A O 1
ATOM 967 N N . LEU A 1 119 ? 0.156 2.371 29.521 1.00 91.06 119 LEU A N 1
ATOM 968 C CA . LEU A 1 119 ? 0.280 1.323 30.538 1.00 91.06 119 LEU A CA 1
ATOM 969 C C . LEU A 1 119 ? 1.035 1.829 31.778 1.00 91.06 119 LEU A C 1
ATOM 971 O O . LEU A 1 119 ? 0.667 1.508 32.911 1.00 91.06 119 LEU A O 1
ATOM 975 N N . SER A 1 120 ? 2.064 2.656 31.575 1.00 94.00 120 SER A N 1
ATOM 976 C CA . SER A 1 120 ? 2.797 3.320 32.658 1.00 94.00 120 SER A CA 1
ATOM 977 C C . SER A 1 120 ? 1.887 4.241 33.474 1.00 94.00 120 SER A C 1
ATOM 979 O O . SER A 1 120 ? 1.866 4.163 34.706 1.00 94.00 120 SER A O 1
ATOM 981 N N . ASP A 1 121 ? 1.083 5.069 32.810 1.00 91.69 121 ASP A N 1
ATOM 982 C CA . ASP A 1 121 ? 0.166 5.993 33.477 1.00 91.69 121 ASP A CA 1
ATOM 983 C C . ASP A 1 121 ? -0.979 5.264 34.180 1.00 91.69 121 ASP A C 1
ATOM 985 O O . ASP A 1 121 ? -1.319 5.606 35.318 1.00 91.69 121 ASP A O 1
ATOM 989 N N . TYR A 1 122 ? -1.489 4.187 33.584 1.00 89.62 122 TYR A N 1
ATOM 990 C CA . TYR A 1 122 ? -2.454 3.304 34.226 1.00 89.62 122 TYR A CA 1
ATOM 991 C C . TYR A 1 122 ? -1.876 2.657 35.495 1.00 89.62 122 TYR A C 1
ATOM 993 O O . TYR A 1 122 ? -2.485 2.718 36.565 1.00 89.62 122 TYR A O 1
ATOM 1001 N N . ARG A 1 123 ? -0.642 2.134 35.438 1.00 94.12 123 ARG A N 1
ATOM 1002 C CA . ARG A 1 123 ? 0.059 1.590 36.615 1.00 94.12 123 ARG A CA 1
ATOM 1003 C C . ARG A 1 123 ? 0.236 2.643 37.716 1.00 94.12 123 ARG A C 1
ATOM 1005 O O . ARG A 1 123 ? 0.044 2.330 38.895 1.00 94.12 123 ARG A O 1
ATOM 1012 N N . LYS A 1 124 ? 0.593 3.885 37.365 1.00 94.81 124 LYS A N 1
ATOM 1013 C CA . LYS A 1 124 ? 0.698 4.999 38.330 1.00 94.81 124 LYS A CA 1
ATOM 1014 C C . LYS A 1 124 ? -0.659 5.326 38.954 1.00 94.81 124 LYS A C 1
ATOM 1016 O O . LYS A 1 124 ? -0.729 5.510 40.170 1.00 94.81 124 LYS A O 1
ATOM 1021 N N . LEU A 1 125 ? -1.726 5.373 38.151 1.00 90.94 125 LEU A N 1
ATOM 1022 C CA . LEU A 1 125 ? -3.092 5.628 38.612 1.00 90.94 125 LEU A CA 1
ATOM 1023 C C . LEU A 1 125 ? -3.538 4.570 39.625 1.00 90.94 125 LEU A C 1
ATOM 1025 O O . LEU A 1 125 ? -3.969 4.930 40.722 1.00 90.94 125 LEU A O 1
ATOM 1029 N N . VAL A 1 126 ? -3.369 3.289 39.283 1.00 93.06 126 VAL A N 1
ATOM 1030 C CA . VAL A 1 126 ? -3.674 2.147 40.157 1.00 93.06 126 VAL A CA 1
ATOM 1031 C C . VAL A 1 126 ? -2.889 2.253 41.466 1.00 93.06 126 VAL A C 1
ATOM 1033 O O . VAL A 1 126 ? -3.481 2.233 42.544 1.00 93.06 126 VAL A O 1
ATOM 1036 N N . SER A 1 127 ? -1.568 2.457 41.390 1.00 94.81 127 SER A N 1
ATOM 1037 C CA . SER A 1 127 ? -0.703 2.597 42.572 1.00 94.81 127 SER A CA 1
ATOM 1038 C C . SER A 1 127 ? -1.147 3.747 43.484 1.00 94.81 127 SER A C 1
ATOM 1040 O O . SER A 1 127 ? -1.248 3.574 44.699 1.00 94.81 127 SER A O 1
ATOM 1042 N N . ARG A 1 128 ? -1.476 4.911 42.910 1.00 95.19 128 ARG A N 1
ATOM 1043 C CA . ARG A 1 128 ? -1.968 6.080 43.653 1.00 95.19 128 ARG A CA 1
ATOM 1044 C C . ARG A 1 128 ? -3.307 5.802 44.338 1.00 95.19 128 ARG A C 1
ATOM 1046 O O . ARG A 1 128 ? -3.453 6.132 45.511 1.00 95.19 128 ARG A O 1
ATOM 1053 N N . LYS A 1 129 ? -4.264 5.190 43.630 1.00 93.94 129 LYS A N 1
ATOM 1054 C CA . LYS A 1 129 ? -5.591 4.851 44.171 1.00 93.94 129 LYS A CA 1
ATOM 1055 C C . LYS A 1 129 ? -5.497 3.847 45.320 1.00 93.94 129 LYS A C 1
ATOM 1057 O O . LYS A 1 129 ? -6.151 4.044 46.339 1.00 93.94 129 LYS A O 1
ATOM 1062 N N . ILE A 1 130 ? -4.638 2.834 45.196 1.00 94.69 130 ILE A N 1
ATOM 1063 C CA . ILE A 1 130 ? -4.385 1.859 46.267 1.00 94.69 130 ILE A CA 1
ATOM 1064 C C . ILE A 1 130 ? -3.770 2.549 47.491 1.00 94.69 130 ILE A C 1
ATOM 1066 O O . ILE A 1 130 ? -4.289 2.405 48.592 1.00 94.69 130 ILE A O 1
ATOM 1070 N N . LYS A 1 131 ? -2.712 3.354 47.309 1.00 94.69 131 LYS A N 1
ATOM 1071 C CA . LYS A 1 131 ? -2.049 4.072 48.416 1.00 94.69 131 LYS A CA 1
ATOM 1072 C C . LYS A 1 131 ? -2.971 5.050 49.150 1.00 94.69 131 LYS A C 1
ATOM 1074 O O . LYS A 1 131 ? -2.773 5.291 50.333 1.00 94.69 131 LYS A O 1
ATOM 1079 N N . ALA A 1 132 ? -3.962 5.606 48.457 1.00 96.25 132 ALA A N 1
ATOM 1080 C CA . ALA A 1 132 ? -4.958 6.507 49.030 1.00 96.25 132 ALA A CA 1
ATOM 1081 C C . ALA A 1 132 ? -6.170 5.781 49.655 1.00 96.25 132 ALA A C 1
ATOM 1083 O O . ALA A 1 132 ? -7.141 6.447 50.006 1.00 96.25 132 ALA A O 1
ATOM 1084 N N . ASN A 1 133 ? -6.159 4.443 49.761 1.00 94.88 133 ASN A N 1
ATOM 1085 C CA . ASN A 1 133 ? -7.306 3.620 50.181 1.00 94.88 133 ASN A CA 1
ATOM 1086 C C . ASN A 1 133 ? -8.583 3.835 49.335 1.00 94.88 133 ASN A C 1
ATOM 1088 O O . ASN A 1 133 ? -9.696 3.593 49.792 1.00 94.88 133 ASN A O 1
ATOM 1092 N N . GLN A 1 134 ? -8.439 4.249 48.071 1.00 95.25 134 GLN A N 1
ATOM 1093 C CA . GLN A 1 134 ? -9.538 4.475 47.120 1.00 95.25 134 GLN A CA 1
ATOM 1094 C C . GLN A 1 134 ? -9.786 3.238 46.232 1.00 95.25 134 GLN A C 1
ATOM 1096 O O . GLN A 1 134 ? -9.962 3.346 45.017 1.00 95.25 134 GLN A O 1
ATOM 1101 N N . THR A 1 135 ? -9.761 2.038 46.814 1.00 91.75 135 THR A N 1
ATOM 1102 C CA . THR A 1 135 ? -9.901 0.766 46.079 1.00 91.75 135 THR A CA 1
ATOM 1103 C C . THR A 1 135 ? -11.311 0.549 45.527 1.00 91.75 135 THR A C 1
ATOM 1105 O O . THR A 1 135 ? -11.454 0.006 44.434 1.00 91.75 135 THR A O 1
ATOM 1108 N N . ALA A 1 136 ? -12.346 1.031 46.222 1.00 90.88 136 ALA A N 1
ATOM 1109 C CA . ALA A 1 136 ? -13.729 0.983 45.744 1.00 90.88 136 ALA A CA 1
ATOM 1110 C C . ALA A 1 136 ? -13.934 1.824 44.467 1.00 90.88 136 ALA A C 1
ATOM 1112 O O . ALA A 1 136 ? -14.541 1.351 43.505 1.00 90.88 136 ALA A O 1
ATOM 1113 N N . ASP A 1 137 ? -13.360 3.033 44.416 1.00 86.81 137 ASP A N 1
ATOM 1114 C CA . ASP A 1 137 ? -13.373 3.878 43.213 1.00 86.81 137 ASP A CA 1
ATOM 1115 C C . ASP A 1 137 ? -12.660 3.199 42.041 1.00 86.81 137 ASP A C 1
ATOM 1117 O O . ASP A 1 137 ? -13.121 3.262 40.902 1.00 86.81 137 ASP A O 1
ATOM 1121 N N . LEU A 1 138 ? -11.523 2.553 42.322 1.00 88.75 138 LEU A N 1
ATOM 1122 C CA . LEU A 1 138 ? -10.753 1.837 41.313 1.00 88.75 138 LEU A CA 1
ATOM 1123 C C . LEU A 1 138 ? -11.565 0.672 40.728 1.00 88.75 138 LEU A C 1
ATOM 1125 O O . LEU A 1 138 ? -11.655 0.553 39.508 1.00 88.75 138 LEU A O 1
ATOM 1129 N N . LEU A 1 139 ? -12.218 -0.131 41.575 1.00 86.56 139 LEU A N 1
ATOM 1130 C CA . LEU A 1 139 ? -13.101 -1.219 41.140 1.00 86.56 139 LEU A CA 1
ATOM 1131 C C . LEU A 1 139 ? -14.257 -0.698 40.275 1.00 86.56 139 LEU A C 1
ATOM 1133 O O . LEU A 1 139 ? -14.582 -1.286 39.246 1.00 86.56 139 LEU A O 1
ATOM 1137 N N . LYS A 1 140 ? -14.844 0.445 40.648 1.00 86.69 140 LYS A N 1
ATOM 1138 C CA . LYS A 1 140 ? -15.884 1.094 39.844 1.00 86.69 140 LYS A CA 1
ATOM 1139 C C . LYS A 1 140 ? -15.358 1.497 38.465 1.00 86.69 140 LYS A C 1
ATOM 1141 O O . LYS A 1 140 ? -16.024 1.230 37.471 1.00 86.69 140 LYS A O 1
ATOM 1146 N N . SER A 1 141 ? -14.164 2.090 38.393 1.00 80.69 141 SER A N 1
ATOM 1147 C CA . SER A 1 141 ? -13.556 2.480 37.111 1.00 80.69 141 SER A CA 1
ATOM 1148 C C . SER A 1 141 ? -13.217 1.285 36.214 1.00 80.69 141 SER A C 1
ATOM 1150 O O . SER A 1 141 ? -13.398 1.373 35.006 1.00 80.69 141 SER A O 1
ATOM 1152 N N . LEU A 1 142 ? -12.810 0.157 36.805 1.00 80.50 142 LEU A N 1
ATOM 1153 C CA . LEU A 1 142 ? -12.518 -1.094 36.102 1.00 80.50 142 LEU A CA 1
ATOM 1154 C C . LEU A 1 142 ? -13.763 -1.746 35.494 1.00 80.50 142 LEU A C 1
ATOM 1156 O O . LEU A 1 142 ? -13.704 -2.289 34.400 1.00 80.50 142 LEU A O 1
ATOM 1160 N N . ASN A 1 143 ? -14.889 -1.681 36.203 1.00 75.94 143 ASN A N 1
ATOM 1161 C CA . ASN A 1 143 ? -16.132 -2.338 35.799 1.00 75.94 143 ASN A CA 1
ATOM 1162 C C . ASN A 1 143 ? -17.008 -1.473 34.876 1.00 75.94 143 ASN A C 1
ATOM 1164 O O . ASN A 1 143 ? -18.143 -1.845 34.581 1.00 75.94 143 ASN A O 1
ATOM 1168 N N . THR A 1 144 ? -16.533 -0.298 34.452 1.00 71.88 144 THR A N 1
ATOM 1169 C CA . THR A 1 144 ? -17.310 0.587 33.580 1.00 71.88 144 THR A CA 1
ATOM 1170 C C . THR A 1 144 ? -16.976 0.299 32.114 1.00 71.88 144 THR A C 1
ATOM 1172 O O . THR A 1 144 ? -15.841 0.497 31.692 1.00 71.88 144 THR A O 1
ATOM 1175 N N . HIS A 1 145 ? -17.989 -0.062 31.315 1.00 71.12 145 HIS A N 1
ATOM 1176 C CA . HIS A 1 145 ? -17.896 -0.282 29.855 1.00 71.12 145 HIS A CA 1
ATOM 1177 C C . HIS A 1 145 ? -17.307 0.918 29.082 1.00 71.12 145 HIS A C 1
ATOM 1179 O O . HIS A 1 145 ? -16.790 0.786 27.978 1.00 71.12 145 HIS A O 1
ATOM 1185 N N . LYS A 1 146 ? -17.336 2.104 29.697 1.00 74.44 146 LYS A N 1
ATOM 1186 C CA . LYS A 1 146 ? -16.722 3.332 29.190 1.00 74.44 146 LYS A CA 1
ATOM 1187 C C . LYS A 1 146 ? -15.221 3.182 28.910 1.00 74.44 146 LYS A C 1
ATOM 1189 O O . LYS A 1 146 ? -14.734 3.783 27.963 1.00 74.44 146 LYS A O 1
ATOM 1194 N N . LEU A 1 147 ? -14.500 2.382 29.701 1.00 73.69 147 LEU A N 1
ATOM 1195 C CA . LEU A 1 147 ? -13.073 2.149 29.465 1.00 73.69 147 LEU A CA 1
ATOM 1196 C C . LEU A 1 147 ? -12.857 1.405 28.137 1.00 73.69 147 LEU A C 1
ATOM 1198 O O . LEU A 1 147 ? -12.039 1.821 27.330 1.00 73.69 147 LEU A O 1
ATOM 1202 N N . GLU A 1 148 ? -13.627 0.345 27.883 1.00 77.31 148 GLU A N 1
ATOM 1203 C CA . GLU A 1 148 ? -13.534 -0.459 26.655 1.00 77.31 148 GLU A CA 1
ATOM 1204 C C . GLU A 1 148 ? -13.911 0.344 25.399 1.00 77.31 148 GLU A C 1
ATOM 1206 O O . GLU A 1 148 ? -13.268 0.217 24.355 1.00 77.31 148 GLU A O 1
ATOM 1211 N N . GLU A 1 149 ? -14.903 1.227 25.510 1.00 81.69 149 GLU A N 1
ATOM 1212 C CA . GLU A 1 149 ? -15.304 2.132 24.430 1.00 81.69 149 GLU A CA 1
ATOM 1213 C C . GLU A 1 149 ? -14.213 3.173 24.116 1.00 81.69 149 GLU A C 1
ATOM 1215 O O . GLU A 1 149 ? -13.874 3.386 22.951 1.00 81.69 149 GLU A O 1
ATOM 1220 N N . GLU A 1 150 ? -13.596 3.768 25.144 1.00 82.81 150 GLU A N 1
ATOM 1221 C CA . GLU A 1 150 ? -12.462 4.688 24.981 1.00 82.81 150 GLU A CA 1
ATOM 1222 C C . GLU A 1 150 ? -11.234 3.993 24.362 1.00 82.81 150 GLU A C 1
ATOM 1224 O O . GLU A 1 150 ? -10.567 4.576 23.500 1.00 82.81 150 GLU A O 1
ATOM 1229 N N . GLU A 1 151 ? -10.939 2.746 24.756 1.00 81.19 151 GLU A N 1
ATOM 1230 C CA . GLU A 1 151 ? -9.876 1.934 24.144 1.00 81.19 151 GLU A CA 1
ATOM 1231 C C . GLU A 1 151 ? -10.155 1.656 22.663 1.00 81.19 151 GLU A C 1
ATOM 1233 O O . GLU A 1 151 ? -9.277 1.876 21.823 1.00 81.19 151 GLU A O 1
ATOM 1238 N N . SER A 1 152 ? -11.379 1.229 22.344 1.00 86.62 152 SER A N 1
ATOM 1239 C CA . SER A 1 152 ? -11.801 0.910 20.977 1.00 86.62 152 SER A CA 1
ATOM 1240 C C . SER A 1 152 ? -11.714 2.139 20.076 1.00 86.62 152 SER A C 1
ATOM 1242 O O . SER A 1 152 ? -11.138 2.077 18.992 1.00 86.62 152 SER A O 1
ATOM 1244 N N . GLN A 1 153 ? -12.191 3.296 20.546 1.00 87.75 153 GLN A N 1
ATOM 1245 C CA . GLN A 1 153 ? -12.109 4.539 19.781 1.00 87.75 153 GLN A CA 1
ATOM 1246 C C . GLN A 1 153 ? -10.658 4.988 19.563 1.00 87.75 153 GLN A C 1
ATOM 1248 O O . GLN A 1 153 ? -10.302 5.449 18.477 1.00 87.75 153 GLN A O 1
ATOM 1253 N N . MET A 1 154 ? -9.792 4.834 20.570 1.00 86.44 154 MET A N 1
ATOM 1254 C CA . MET A 1 154 ? -8.361 5.103 20.409 1.00 86.44 154 MET A CA 1
ATOM 1255 C C . MET A 1 154 ? -7.712 4.174 19.385 1.00 86.44 154 MET A C 1
ATOM 1257 O O . MET A 1 154 ? -6.866 4.632 18.612 1.00 86.44 154 MET A O 1
ATOM 1261 N N . PHE A 1 155 ? -8.079 2.892 19.383 1.00 88.06 155 PHE A N 1
ATOM 1262 C CA . PHE A 1 155 ? -7.618 1.940 18.381 1.00 88.06 155 PHE A CA 1
ATOM 1263 C C . PHE A 1 155 ? -8.069 2.364 16.981 1.00 88.06 155 PHE A C 1
ATOM 1265 O O . PHE A 1 155 ? -7.219 2.482 16.100 1.00 88.06 155 PHE A O 1
ATOM 1272 N N . TYR A 1 156 ? -9.351 2.693 16.796 1.00 90.69 156 TYR A N 1
ATOM 1273 C CA . TYR A 1 156 ? -9.890 3.146 15.511 1.00 90.69 156 TYR A CA 1
ATOM 1274 C C . TYR A 1 156 ? -9.166 4.376 14.978 1.00 90.69 156 TYR A C 1
ATOM 1276 O O . TYR A 1 156 ? -8.668 4.344 13.861 1.00 90.69 156 TYR A O 1
ATOM 1284 N N . ASN A 1 157 ? -8.994 5.416 15.794 1.00 89.00 157 ASN A N 1
ATOM 1285 C CA . ASN A 1 157 ? -8.315 6.637 15.354 1.00 89.00 157 ASN A CA 1
ATOM 1286 C C . ASN A 1 157 ? -6.858 6.370 14.928 1.00 89.00 157 ASN A C 1
ATOM 1288 O O . ASN A 1 157 ? -6.342 6.996 14.002 1.00 89.00 157 ASN A O 1
ATOM 1292 N N . ARG A 1 158 ? -6.168 5.445 15.610 1.00 87.81 158 ARG A N 1
ATOM 1293 C CA . ARG A 1 158 ? -4.793 5.056 15.256 1.00 87.81 158 ARG A CA 1
ATOM 1294 C C . ARG A 1 158 ? -4.753 4.215 13.989 1.00 87.81 158 ARG A C 1
ATOM 1296 O O . ARG A 1 158 ? -3.882 4.446 13.155 1.00 87.81 158 ARG A O 1
ATOM 1303 N N . PHE A 1 159 ? -5.668 3.257 13.866 1.00 90.88 159 PHE A N 1
ATOM 1304 C CA . PHE A 1 159 ? -5.800 2.409 12.690 1.00 90.88 159 PHE A CA 1
ATOM 1305 C C . PHE A 1 159 ? -6.118 3.247 11.454 1.00 90.88 159 PHE A C 1
ATOM 1307 O O . PHE A 1 159 ? -5.373 3.176 10.483 1.00 90.88 159 PHE A O 1
ATOM 1314 N N . ASP A 1 160 ? -7.148 4.090 11.519 1.00 92.12 160 ASP A N 1
ATOM 1315 C CA . ASP A 1 160 ? -7.600 4.925 10.408 1.00 92.12 160 ASP A CA 1
ATOM 1316 C C . ASP A 1 160 ? -6.472 5.845 9.926 1.00 92.12 160 ASP A C 1
ATOM 1318 O O . ASP A 1 160 ? -6.152 5.867 8.737 1.00 92.12 160 ASP A O 1
ATOM 1322 N N . LYS A 1 161 ? -5.786 6.524 10.856 1.00 88.38 161 LYS A N 1
ATOM 1323 C C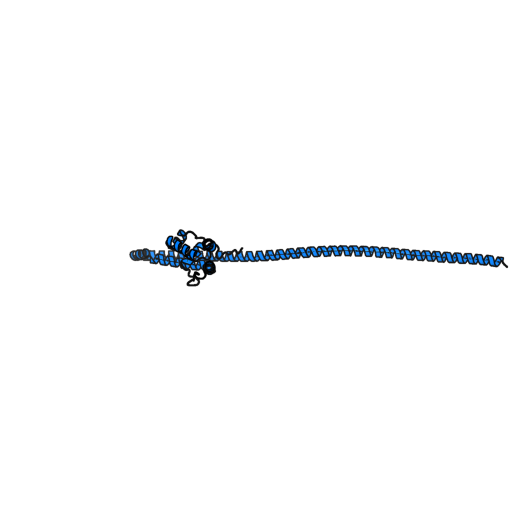A . LYS A 1 161 ? -4.638 7.378 10.531 1.00 88.38 161 LYS A CA 1
ATOM 1324 C C . LYS A 1 161 ? -3.507 6.592 9.865 1.00 88.38 161 LYS A C 1
ATOM 1326 O O . LYS A 1 161 ? -3.028 6.994 8.808 1.00 88.38 161 LYS A O 1
ATOM 1331 N N . ALA A 1 162 ? -3.081 5.482 10.471 1.00 88.31 162 ALA A N 1
ATOM 1332 C CA . ALA A 1 162 ? -1.984 4.673 9.945 1.00 88.31 162 ALA A CA 1
ATOM 1333 C C . ALA A 1 162 ? -2.323 4.078 8.571 1.00 88.31 162 ALA A C 1
ATOM 1335 O O . ALA A 1 162 ? -1.493 4.077 7.664 1.00 88.31 162 ALA A O 1
ATOM 1336 N N . PHE A 1 163 ? -3.554 3.597 8.403 1.00 90.12 163 PHE A N 1
ATOM 1337 C CA . PHE A 1 163 ? -4.026 3.016 7.158 1.00 90.12 163 PHE A CA 1
ATOM 1338 C C . PHE A 1 163 ? -4.104 4.064 6.045 1.00 90.12 163 PHE A C 1
ATOM 1340 O O . PHE A 1 163 ? -3.589 3.820 4.958 1.00 90.12 163 PHE A O 1
ATOM 1347 N N . MET A 1 164 ? -4.672 5.243 6.315 1.00 89.19 164 MET A N 1
ATOM 1348 C CA . MET A 1 164 ? -4.780 6.319 5.323 1.00 89.19 164 MET A CA 1
ATOM 1349 C C . MET A 1 164 ? -3.419 6.911 4.937 1.00 89.19 164 MET A C 1
ATOM 1351 O O . MET A 1 164 ? -3.244 7.331 3.796 1.00 89.19 164 MET A O 1
ATOM 1355 N N . GLU A 1 165 ? -2.437 6.910 5.843 1.00 86.50 165 GLU A N 1
ATOM 1356 C CA . GLU A 1 165 ? -1.063 7.320 5.525 1.00 86.50 165 GLU A CA 1
ATOM 1357 C C . GLU A 1 165 ? -0.356 6.302 4.610 1.00 86.50 165 GLU A C 1
ATOM 1359 O O . GLU A 1 165 ? 0.410 6.685 3.725 1.00 86.50 165 GLU A O 1
ATOM 1364 N N . LEU A 1 166 ? -0.650 5.007 4.766 1.00 86.31 166 LEU A N 1
ATOM 1365 C CA . LEU A 1 166 ? -0.104 3.943 3.915 1.00 86.31 166 LEU A CA 1
ATOM 1366 C C . LEU A 1 166 ? -0.853 3.791 2.579 1.00 86.31 166 LEU A C 1
ATOM 1368 O O . LEU A 1 166 ? -0.236 3.452 1.565 1.00 86.31 166 LEU A O 1
ATOM 1372 N N . TYR A 1 167 ? -2.162 4.056 2.569 1.00 88.00 167 TYR A N 1
ATOM 1373 C CA . TYR A 1 167 ? -3.069 3.851 1.437 1.00 88.00 167 TYR A CA 1
ATOM 1374 C C . TYR A 1 167 ? -3.974 5.078 1.193 1.00 88.00 167 TYR A C 1
ATOM 1376 O O . TYR A 1 167 ? -5.200 4.981 1.291 1.00 88.00 167 TYR A O 1
ATOM 1384 N N . PRO A 1 168 ? -3.410 6.240 0.813 1.00 87.06 168 PRO A N 1
ATOM 1385 C CA . PRO A 1 168 ? -4.165 7.494 0.695 1.00 87.06 168 PRO A CA 1
ATOM 1386 C C . PRO A 1 168 ? -5.269 7.468 -0.379 1.00 87.06 168 PRO A C 1
ATOM 1388 O O . PRO A 1 168 ? -6.218 8.242 -0.303 1.00 87.06 168 PRO A O 1
ATOM 1391 N N . GLY A 1 169 ? -5.165 6.579 -1.375 1.00 89.62 169 GLY A N 1
ATOM 1392 C CA . GLY A 1 169 ? -6.152 6.407 -2.449 1.00 89.62 169 GLY A CA 1
ATOM 1393 C C . GLY A 1 169 ? -7.240 5.365 -2.173 1.00 89.62 169 GLY A C 1
ATOM 1394 O O . GLY A 1 169 ? -8.121 5.187 -3.013 1.00 89.62 169 GLY A O 1
ATOM 1395 N N . PHE A 1 170 ? -7.203 4.682 -1.022 1.00 93.06 170 PHE A N 1
ATOM 1396 C CA . PHE A 1 170 ? -8.007 3.479 -0.789 1.00 93.06 170 PHE A CA 1
ATOM 1397 C C . PHE A 1 170 ? -9.505 3.694 -0.965 1.00 93.06 170 PHE A C 1
ATOM 1399 O O . PHE A 1 170 ? -10.140 2.944 -1.698 1.00 93.06 170 PHE A O 1
ATOM 1406 N N . VAL A 1 171 ? -10.078 4.719 -0.329 1.00 93.00 171 VAL A N 1
ATOM 1407 C CA . VAL A 1 171 ? -11.531 4.944 -0.393 1.00 93.00 171 VAL A CA 1
ATOM 1408 C C . VAL A 1 171 ? -11.971 5.270 -1.819 1.00 93.00 171 VAL A C 1
ATOM 1410 O O . VAL A 1 171 ? -12.989 4.765 -2.286 1.00 93.00 171 VAL A O 1
ATOM 1413 N N . THR A 1 172 ? -11.170 6.052 -2.543 1.00 92.62 172 THR A N 1
ATOM 1414 C CA . THR A 1 172 ? -11.424 6.373 -3.949 1.00 92.62 172 THR A CA 1
ATOM 1415 C C . THR A 1 172 ? -11.422 5.118 -4.815 1.00 92.62 172 THR A C 1
ATOM 1417 O O . THR A 1 172 ? -12.286 4.964 -5.673 1.00 92.62 172 THR A O 1
ATOM 1420 N N . GLU A 1 173 ? -10.464 4.214 -4.613 1.00 94.81 173 GLU A N 1
ATOM 1421 C CA . GLU A 1 173 ? -10.402 2.958 -5.359 1.00 94.81 173 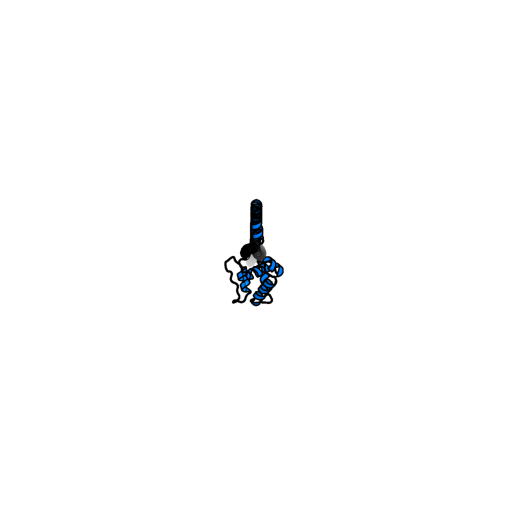GLU A CA 1
ATOM 1422 C C . GLU A 1 173 ? -11.505 1.974 -4.950 1.00 94.81 173 GLU A C 1
ATOM 1424 O O . GLU A 1 173 ? -12.124 1.370 -5.823 1.00 94.81 173 GLU A O 1
ATOM 1429 N N . LEU A 1 174 ? -11.832 1.881 -3.659 1.00 95.44 174 LEU A N 1
ATOM 1430 C CA . LEU A 1 174 ? -12.956 1.088 -3.158 1.00 95.44 174 LEU A CA 1
ATOM 1431 C C . LEU A 1 174 ? -14.279 1.555 -3.778 1.00 95.44 174 LEU A C 1
ATOM 1433 O O . LEU A 1 174 ? -15.059 0.734 -4.254 1.00 95.44 174 LEU A O 1
ATOM 1437 N N . ASN A 1 175 ? -14.506 2.868 -3.852 1.00 95.31 175 ASN A N 1
ATOM 1438 C CA . ASN A 1 175 ? -15.705 3.444 -4.462 1.00 95.31 175 ASN A CA 1
ATOM 1439 C C . ASN A 1 175 ? -15.837 3.133 -5.958 1.00 95.31 175 ASN A C 1
ATOM 1441 O O . ASN A 1 175 ? -16.957 3.075 -6.461 1.00 95.31 175 ASN A O 1
ATOM 1445 N N . LYS A 1 176 ? -14.732 2.877 -6.673 1.00 95.44 176 LYS A N 1
ATOM 1446 C CA . LYS A 1 176 ? -14.780 2.431 -8.077 1.00 95.44 176 LYS A CA 1
ATOM 1447 C C . LYS A 1 176 ? -15.301 1.000 -8.231 1.00 95.44 176 LYS A C 1
ATOM 1449 O O . LYS A 1 176 ? -15.706 0.638 -9.330 1.00 95.44 176 LYS A O 1
ATOM 1454 N N . LEU A 1 177 ? -15.297 0.198 -7.164 1.00 96.06 177 LEU A N 1
ATOM 1455 C CA . LEU A 1 177 ? -15.870 -1.152 -7.157 1.00 96.06 177 LEU A CA 1
ATOM 1456 C C . LEU A 1 177 ? -17.374 -1.157 -6.835 1.00 96.06 177 LEU A C 1
ATOM 1458 O O . LEU A 1 177 ? -18.030 -2.193 -6.974 1.00 96.06 177 LEU A O 1
ATOM 1462 N N . LEU A 1 178 ? -17.922 -0.024 -6.392 1.00 96.69 178 LEU A N 1
ATOM 1463 C CA . LEU A 1 178 ? -19.312 0.122 -5.965 1.00 96.69 178 LEU A CA 1
ATOM 1464 C C . LEU A 1 178 ? -20.155 0.808 -7.040 1.00 96.69 178 LEU A C 1
ATOM 1466 O O . LEU A 1 178 ? -19.653 1.588 -7.850 1.00 96.69 178 LEU A O 1
ATOM 1470 N N . LEU A 1 179 ? -21.457 0.521 -7.034 1.00 96.38 179 LEU A N 1
ATOM 1471 C CA . LEU A 1 179 ? -22.419 1.242 -7.865 1.00 96.38 179 LEU A CA 1
ATOM 1472 C C . LEU A 1 179 ? -22.362 2.754 -7.553 1.00 96.38 179 LEU A C 1
ATOM 1474 O O . LEU A 1 179 ? -22.181 3.108 -6.384 1.00 96.38 179 LEU A O 1
ATOM 1478 N N . PRO A 1 180 ? -22.522 3.651 -8.548 1.00 94.31 180 PRO A N 1
ATOM 1479 C CA . PRO A 1 180 ? -22.379 5.099 -8.354 1.00 94.31 180 PRO A CA 1
ATOM 1480 C C . PRO A 1 180 ? -23.228 5.673 -7.211 1.00 94.31 180 PRO A C 1
ATOM 1482 O O . PRO A 1 180 ? -22.767 6.527 -6.462 1.00 94.31 180 PRO A O 1
ATOM 1485 N N . GLU A 1 181 ? -24.450 5.172 -7.038 1.00 94.00 181 GLU A N 1
ATOM 1486 C CA . GLU A 1 181 ? -25.396 5.571 -5.991 1.00 94.00 181 GLU A CA 1
ATOM 1487 C C . GLU A 1 181 ? -25.092 4.979 -4.604 1.00 94.00 181 GLU A C 1
ATOM 1489 O O . GLU A 1 181 ? -25.721 5.353 -3.616 1.00 94.00 181 GLU A O 1
ATOM 1494 N N . CYS A 1 182 ? -24.147 4.041 -4.526 1.00 93.19 182 CYS A N 1
ATOM 1495 C CA . CYS A 1 182 ? -23.767 3.325 -3.311 1.00 93.19 182 CYS A CA 1
ATOM 1496 C C . CYS A 1 182 ? -22.347 3.661 -2.828 1.00 93.19 182 CYS A C 1
ATOM 1498 O O . CYS A 1 182 ? -21.826 2.957 -1.959 1.00 93.19 182 CYS A O 1
ATOM 1500 N N . GLN A 1 183 ? -21.708 4.687 -3.396 1.00 92.31 183 GLN A N 1
ATOM 1501 C CA . GLN A 1 183 ? -20.363 5.098 -2.998 1.00 92.31 183 GLN A CA 1
ATOM 1502 C C . GLN A 1 183 ? -20.333 5.603 -1.551 1.00 92.31 183 GLN A C 1
ATOM 1504 O O . GLN A 1 183 ? -21.281 6.204 -1.050 1.00 92.31 183 GLN A O 1
ATOM 1509 N N . LEU A 1 184 ? -19.225 5.321 -0.874 1.00 90.19 184 LEU A N 1
ATOM 1510 C CA . LEU A 1 184 ? -19.008 5.637 0.530 1.00 90.19 184 LEU A CA 1
ATOM 1511 C C . LEU A 1 184 ? -18.371 7.019 0.662 1.00 90.19 184 LEU A C 1
ATOM 1513 O O . LEU A 1 184 ? -17.401 7.338 -0.029 1.00 90.19 184 LEU A O 1
ATOM 1517 N N . GLU A 1 185 ? -18.875 7.807 1.604 1.00 84.31 185 GLU A N 1
ATOM 1518 C CA . GLU A 1 185 ? -18.285 9.085 1.988 1.00 84.31 185 GLU A CA 1
ATOM 1519 C C . GLU A 1 185 ? -17.465 8.933 3.270 1.00 84.31 185 GLU A C 1
ATOM 1521 O O . GLU A 1 185 ? -17.818 8.173 4.178 1.00 84.31 185 GLU A O 1
ATOM 1526 N N . VAL A 1 186 ? -16.361 9.675 3.347 1.00 79.25 186 VAL A N 1
ATOM 1527 C CA . VAL A 1 186 ? -15.528 9.741 4.548 1.00 79.25 186 VAL A CA 1
ATOM 1528 C C . VAL A 1 186 ? -15.882 11.024 5.304 1.00 79.25 186 VAL A C 1
ATOM 1530 O O . VAL A 1 186 ? -15.818 12.096 4.700 1.00 79.25 186 VAL A O 1
ATOM 1533 N N . PRO A 1 187 ? -16.240 10.957 6.601 1.00 71.19 187 PRO A N 1
ATOM 1534 C CA . PRO A 1 187 ? -16.593 12.138 7.393 1.00 71.19 187 PRO A CA 1
ATOM 1535 C C . PRO A 1 187 ? -15.502 13.217 7.433 1.00 71.19 187 PRO A C 1
ATOM 1537 O O . PRO A 1 187 ? -15.802 14.409 7.436 1.00 71.19 187 PRO A O 1
ATOM 1540 N N . THR A 1 188 ? -14.233 12.805 7.465 1.00 70.81 188 THR A N 1
ATOM 1541 C CA . THR A 1 188 ? -13.052 13.678 7.411 1.00 70.81 188 THR A CA 1
ATOM 1542 C C . THR A 1 188 ? -11.926 12.972 6.654 1.00 70.81 188 THR A C 1
ATOM 1544 O O . THR A 1 188 ? -12.013 11.785 6.361 1.00 70.81 188 THR A O 1
ATOM 1547 N N . THR A 1 189 ? -10.821 13.657 6.362 1.00 63.31 189 THR A N 1
ATOM 1548 C CA . THR A 1 189 ? -9.684 13.075 5.626 1.00 63.31 189 THR A CA 1
ATOM 1549 C C . THR A 1 189 ? -9.067 11.835 6.298 1.00 63.31 189 THR A C 1
ATOM 1551 O O . THR A 1 189 ? -8.336 11.096 5.636 1.00 63.31 189 THR A O 1
ATOM 1554 N N . HIS A 1 190 ? -9.309 11.608 7.598 1.00 66.50 190 HIS A N 1
ATOM 1555 C CA . HIS A 1 190 ? -8.643 10.567 8.395 1.00 66.50 190 HIS A CA 1
ATOM 1556 C C . HIS A 1 190 ? -9.578 9.709 9.263 1.00 66.50 190 HIS A C 1
ATOM 1558 O O . HIS A 1 190 ? -9.068 8.858 9.983 1.00 66.50 190 HIS A O 1
ATOM 1564 N N . ASP A 1 191 ? -10.901 9.887 9.194 1.00 81.50 191 ASP A N 1
ATOM 1565 C CA . ASP A 1 191 ? -11.850 9.102 9.997 1.00 81.50 191 ASP A CA 1
ATOM 1566 C C . ASP A 1 191 ? -12.597 8.103 9.118 1.00 81.50 191 ASP A C 1
ATOM 1568 O O . ASP A 1 191 ? -13.468 8.479 8.337 1.00 81.50 191 ASP A O 1
ATOM 1572 N N . LEU A 1 192 ? -12.297 6.814 9.246 1.00 91.31 192 LEU A N 1
ATOM 1573 C CA . LEU A 1 192 ? -12.995 5.784 8.485 1.00 91.31 192 LEU A CA 1
ATOM 1574 C C . LEU A 1 192 ? -14.314 5.417 9.172 1.00 91.31 192 LEU A C 1
ATOM 1576 O O . LEU A 1 192 ? -14.422 5.367 10.397 1.00 91.31 192 LEU A O 1
ATOM 1580 N N . THR A 1 193 ? -15.342 5.099 8.388 1.00 92.25 193 THR A N 1
ATOM 1581 C CA . THR A 1 193 ? -16.548 4.464 8.938 1.00 92.25 193 THR A CA 1
ATOM 1582 C C . THR A 1 193 ? -16.262 2.996 9.258 1.00 92.25 193 THR A C 1
ATOM 1584 O O . THR A 1 193 ? -15.339 2.397 8.704 1.00 92.25 193 THR A O 1
ATOM 1587 N N . THR A 1 194 ? -17.074 2.370 10.116 1.00 91.62 194 THR A N 1
ATOM 1588 C CA . THR A 1 194 ? -16.950 0.930 10.409 1.00 91.62 194 THR A CA 1
ATOM 1589 C C . THR A 1 194 ? -16.969 0.078 9.139 1.00 91.62 194 THR A C 1
ATOM 1591 O O . THR A 1 194 ? -16.183 -0.859 9.029 1.00 91.62 194 THR A O 1
ATOM 1594 N N . GLU A 1 195 ? -17.813 0.425 8.161 1.00 92.38 195 GLU A N 1
ATOM 1595 C CA . GLU A 1 195 ? -17.849 -0.264 6.868 1.00 92.38 195 GLU A CA 1
ATOM 1596 C C . GLU A 1 195 ? -16.491 -0.187 6.165 1.00 92.38 195 GLU A C 1
ATOM 1598 O O . GLU A 1 195 ? -15.938 -1.218 5.789 1.00 92.38 195 GLU A O 1
ATOM 1603 N N . ILE A 1 196 ? -15.907 1.009 6.059 1.00 95.06 196 ILE A N 1
ATOM 1604 C CA . ILE A 1 196 ? -14.609 1.193 5.402 1.00 95.06 196 ILE A CA 1
ATOM 1605 C C . ILE A 1 196 ? -13.495 0.469 6.172 1.00 95.06 196 ILE A C 1
ATOM 1607 O O . ILE A 1 196 ? -12.645 -0.161 5.543 1.00 95.06 196 ILE A O 1
ATOM 1611 N N . ARG A 1 197 ? -13.516 0.475 7.515 1.00 95.94 197 ARG A N 1
ATOM 1612 C CA . ARG A 1 197 ? -12.530 -0.249 8.342 1.00 95.94 197 ARG A CA 1
ATOM 1613 C C . ARG A 1 197 ? -12.521 -1.750 8.064 1.00 95.94 197 ARG A C 1
ATOM 1615 O O . ARG A 1 197 ? -11.447 -2.341 8.000 1.00 95.94 197 ARG A O 1
ATOM 1622 N N . ILE A 1 198 ? -13.688 -2.364 7.857 1.00 95.94 198 ILE A N 1
ATOM 1623 C CA . ILE A 1 198 ? -13.790 -3.792 7.510 1.00 95.94 198 ILE A CA 1
ATOM 1624 C C . ILE A 1 198 ? -13.039 -4.077 6.204 1.00 95.94 198 ILE A C 1
ATOM 1626 O O . ILE A 1 198 ? -12.231 -5.003 6.147 1.00 95.94 198 ILE A O 1
ATOM 1630 N N . PHE A 1 199 ? -13.250 -3.261 5.170 1.00 95.62 199 PHE A N 1
ATOM 1631 C CA . PHE A 1 199 ? -12.594 -3.466 3.874 1.00 95.62 199 PHE A CA 1
ATOM 1632 C C . PHE A 1 199 ? -11.120 -3.059 3.882 1.00 95.62 199 PHE A C 1
ATOM 1634 O O . PHE A 1 199 ? -10.317 -3.680 3.190 1.00 95.62 199 PHE A O 1
ATOM 1641 N N . ALA A 1 200 ? -10.738 -2.085 4.707 1.00 95.25 200 ALA A N 1
ATOM 1642 C CA . ALA A 1 200 ? -9.342 -1.755 4.970 1.00 95.25 200 ALA A CA 1
ATOM 1643 C C . ALA A 1 200 ? -8.599 -2.939 5.614 1.00 95.25 200 ALA A C 1
ATOM 1645 O O . ALA A 1 200 ? -7.499 -3.285 5.189 1.00 95.25 200 ALA A O 1
ATOM 1646 N N . LEU A 1 201 ? -9.214 -3.622 6.586 1.00 95.06 201 LEU A N 1
ATOM 1647 C CA . LEU A 1 201 ? -8.657 -4.839 7.190 1.00 95.06 201 LEU A CA 1
ATOM 1648 C C . LEU A 1 201 ? -8.532 -5.981 6.173 1.00 95.06 201 LEU A C 1
ATOM 1650 O O . LEU A 1 201 ? -7.474 -6.607 6.095 1.00 95.06 201 LEU A O 1
ATOM 1654 N N . MET A 1 202 ? -9.551 -6.197 5.335 1.00 94.38 202 MET A N 1
ATOM 1655 C CA . MET A 1 202 ? -9.475 -7.173 4.238 1.00 94.38 202 MET A CA 1
ATOM 1656 C C . 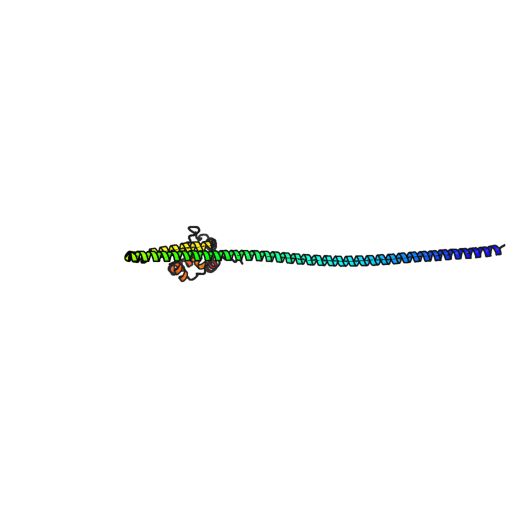MET A 1 202 ? -8.325 -6.860 3.284 1.00 94.38 202 MET A C 1
ATOM 1658 O O . MET A 1 202 ? -7.542 -7.747 2.955 1.00 94.38 202 MET A O 1
ATOM 1662 N N . ARG A 1 203 ? -8.149 -5.584 2.927 1.00 93.19 203 ARG A N 1
ATOM 1663 C CA . ARG A 1 203 ? -7.028 -5.125 2.107 1.00 93.19 203 ARG A CA 1
ATOM 1664 C C . ARG A 1 203 ? -5.663 -5.419 2.740 1.00 93.19 203 ARG A C 1
ATOM 1666 O O . ARG A 1 203 ? -4.700 -5.678 2.018 1.00 93.19 203 ARG A O 1
ATOM 1673 N N . LEU A 1 204 ? -5.557 -5.405 4.066 1.00 90.94 204 LEU A N 1
ATOM 1674 C CA . LEU A 1 204 ? -4.344 -5.806 4.790 1.00 90.94 204 LEU A CA 1
ATOM 1675 C C . LEU A 1 204 ? -4.157 -7.333 4.879 1.00 90.94 204 LEU A C 1
ATOM 1677 O O . LEU A 1 204 ? -3.167 -7.787 5.447 1.00 90.94 204 LEU A O 1
ATOM 1681 N N . GLY A 1 205 ? -5.072 -8.123 4.314 1.00 90.38 205 GLY A N 1
ATOM 1682 C CA . GLY A 1 205 ? -5.046 -9.587 4.318 1.00 90.38 205 GLY A CA 1
ATOM 1683 C C . GLY A 1 205 ? -5.891 -10.228 5.421 1.00 90.38 205 GLY A C 1
ATOM 1684 O O . GLY A 1 205 ? -6.002 -11.454 5.463 1.00 90.38 205 GLY A O 1
ATOM 1685 N N . VAL A 1 206 ? -6.530 -9.433 6.283 1.00 93.50 206 VAL A N 1
ATOM 1686 C CA . VAL A 1 206 ? -7.406 -9.930 7.351 1.00 93.50 206 VAL A CA 1
ATOM 1687 C C . VAL A 1 206 ? -8.789 -10.205 6.768 1.00 93.50 206 VAL A C 1
ATOM 1689 O O . VAL A 1 206 ? -9.650 -9.331 6.710 1.00 93.50 206 VAL A O 1
ATOM 1692 N N . THR A 1 207 ? -8.991 -11.425 6.274 1.00 90.44 207 THR A N 1
ATOM 1693 C CA . THR A 1 207 ? -10.215 -11.816 5.547 1.00 90.44 207 THR A CA 1
ATOM 1694 C C . THR A 1 207 ? -11.210 -12.608 6.397 1.00 90.44 207 THR A C 1
ATOM 1696 O O . THR A 1 207 ? -12.407 -12.624 6.080 1.00 90.44 207 THR A O 1
ATOM 1699 N N . ASP A 1 208 ? -10.745 -13.229 7.486 1.00 93.88 208 ASP A N 1
ATOM 1700 C CA . ASP A 1 208 ? -11.589 -13.994 8.399 1.00 93.88 208 ASP A CA 1
ATOM 1701 C C . ASP A 1 208 ? -12.532 -13.074 9.186 1.00 93.88 208 ASP A C 1
ATOM 1703 O O . ASP A 1 208 ? -12.122 -12.138 9.872 1.00 93.88 208 ASP A O 1
ATOM 1707 N N . SER A 1 209 ? -13.832 -13.365 9.121 1.00 94.94 209 SER A N 1
ATOM 1708 C CA . SER A 1 209 ? -14.849 -12.520 9.759 1.00 94.94 209 SER A CA 1
ATOM 1709 C C . SER A 1 209 ? -14.765 -12.559 11.284 1.00 94.94 209 SER A C 1
ATOM 1711 O O . SER A 1 209 ? -15.170 -11.595 11.934 1.00 94.94 209 SER A O 1
ATOM 1713 N N . LYS A 1 210 ? -14.238 -13.639 11.876 1.00 96.19 210 LYS A N 1
ATOM 1714 C CA . LYS A 1 210 ? -14.036 -13.729 13.328 1.00 96.19 210 LYS A CA 1
ATOM 1715 C C . LYS A 1 210 ? -12.838 -12.891 13.778 1.00 96.19 210 LYS A C 1
ATOM 1717 O O . LYS A 1 210 ? -12.924 -12.225 14.812 1.00 96.19 210 LYS A O 1
ATOM 1722 N N . GLU A 1 211 ? -11.763 -12.875 13.000 1.00 96.25 211 GLU A N 1
ATOM 1723 C CA . GLU A 1 211 ? -10.622 -11.992 13.240 1.00 96.25 211 GLU A CA 1
ATOM 1724 C C . GLU A 1 211 ? -11.017 -10.511 13.135 1.00 96.25 211 GLU A C 1
ATOM 1726 O O . GLU A 1 211 ? -10.801 -9.754 14.082 1.00 96.25 211 GLU A O 1
ATOM 1731 N N . ILE A 1 212 ? -11.707 -10.110 12.059 1.00 95.50 212 ILE A N 1
ATOM 1732 C CA . ILE A 1 212 ? -12.217 -8.733 11.893 1.00 95.50 212 ILE A CA 1
ATOM 1733 C C . ILE A 1 212 ? -13.139 -8.343 13.057 1.00 95.50 212 ILE A C 1
ATOM 1735 O O . ILE A 1 212 ? -13.026 -7.244 13.598 1.00 95.50 212 ILE A O 1
ATOM 1739 N N . ALA A 1 213 ? -14.040 -9.241 13.464 1.00 95.38 213 ALA A N 1
ATOM 1740 C CA . ALA A 1 213 ? -14.953 -9.010 14.582 1.00 95.38 213 ALA A CA 1
ATOM 1741 C C . ALA A 1 213 ? -14.200 -8.746 15.892 1.00 95.38 213 ALA A C 1
ATOM 1743 O O . ALA A 1 213 ? -14.580 -7.861 16.653 1.00 95.38 213 ALA A O 1
ATOM 1744 N N . THR A 1 214 ? -13.106 -9.477 16.114 1.00 93.56 214 THR A N 1
ATOM 1745 C CA . THR A 1 214 ? -12.239 -9.303 17.284 1.00 93.56 214 THR A CA 1
ATOM 1746 C C . THR A 1 214 ? -11.534 -7.947 17.256 1.00 93.56 214 THR A C 1
ATOM 1748 O O . THR A 1 214 ? -11.535 -7.243 18.260 1.00 93.56 214 THR A O 1
ATOM 1751 N N . LEU A 1 215 ? -10.979 -7.557 16.106 1.00 92.31 215 LEU A N 1
ATOM 1752 C CA . LEU A 1 215 ? -10.264 -6.286 15.941 1.00 92.31 215 LEU A CA 1
ATOM 1753 C C . LEU A 1 215 ? -11.181 -5.063 16.055 1.00 92.31 215 LEU A C 1
ATOM 1755 O O . LEU A 1 215 ? -10.760 -4.019 16.539 1.00 92.31 215 LEU A O 1
ATOM 1759 N N . LEU A 1 216 ? -12.425 -5.181 15.590 1.00 93.00 216 LEU A N 1
ATOM 1760 C CA . LEU A 1 216 ? -13.401 -4.092 15.594 1.00 93.00 216 LEU A CA 1
ATOM 1761 C C . LEU A 1 216 ? -14.416 -4.184 16.742 1.00 93.00 216 LEU A C 1
ATOM 1763 O O . LEU A 1 216 ? -15.423 -3.486 16.705 1.00 93.00 216 LEU A O 1
ATOM 1767 N N . HIS A 1 217 ? -14.198 -5.056 17.732 1.00 91.06 217 HIS A N 1
ATOM 1768 C CA . HIS A 1 217 ? -15.090 -5.226 18.887 1.00 91.06 217 HIS A CA 1
ATOM 1769 C C . HIS A 1 217 ? -16.582 -5.400 18.510 1.00 91.06 217 HIS A C 1
ATOM 1771 O O . HIS A 1 217 ? -17.482 -4.883 19.172 1.00 91.06 217 HIS A O 1
ATOM 1777 N N . TYR A 1 218 ? -16.856 -6.153 17.439 1.00 93.19 218 TYR A N 1
ATOM 1778 C CA . TYR A 1 218 ? -18.208 -6.482 16.976 1.00 93.19 218 TYR A CA 1
ATOM 1779 C C . TYR A 1 218 ? -18.490 -7.980 17.083 1.00 93.19 218 TYR A C 1
ATOM 1781 O O . TYR A 1 218 ? -17.595 -8.805 17.247 1.00 93.19 218 TYR A O 1
ATOM 1789 N N . SER A 1 219 ? -19.761 -8.364 16.938 1.00 95.38 219 SER A N 1
ATOM 1790 C CA . SER A 1 219 ? -20.101 -9.774 16.751 1.00 95.38 219 SER A CA 1
ATOM 1791 C C . SER A 1 219 ? -19.694 -10.245 15.350 1.00 95.38 219 SER A C 1
ATOM 1793 O O . SER A 1 219 ? -19.770 -9.489 14.378 1.00 95.38 219 SER A O 1
ATOM 1795 N N . THR A 1 220 ? -19.339 -11.522 15.209 1.00 96.75 220 THR A N 1
ATOM 1796 C CA . THR A 1 220 ? -19.053 -12.114 13.892 1.00 96.75 220 THR A CA 1
ATOM 1797 C C . THR A 1 220 ? -20.239 -11.962 12.933 1.00 96.75 220 THR A C 1
ATOM 1799 O O . THR A 1 220 ? -20.042 -11.677 11.755 1.00 96.75 220 THR A O 1
ATOM 1802 N N . GLN A 1 221 ? -21.476 -12.062 13.436 1.00 96.69 221 GLN A N 1
ATOM 1803 C CA . GLN A 1 221 ? -22.684 -11.851 12.632 1.00 96.69 221 GLN 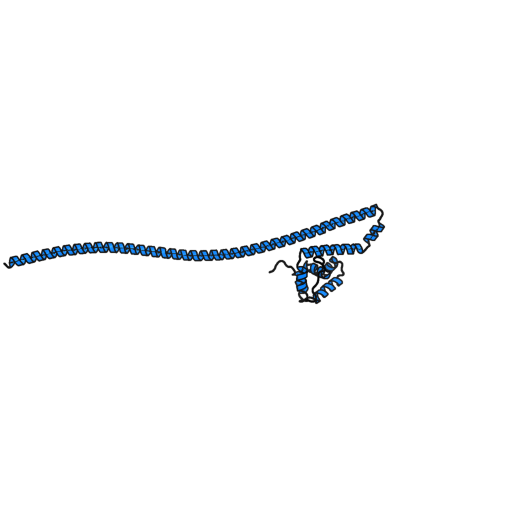A CA 1
ATOM 1804 C C . GLN A 1 221 ? -22.777 -10.421 12.088 1.00 96.69 221 GLN A C 1
ATOM 1806 O O . GLN A 1 221 ? -23.143 -10.220 10.933 1.00 96.69 221 GLN A O 1
ATOM 1811 N N . THR A 1 222 ? -22.424 -9.423 12.901 1.00 96.31 222 THR A N 1
ATOM 1812 C CA . THR A 1 222 ? -22.390 -8.019 12.477 1.00 96.31 222 THR A CA 1
ATOM 1813 C C . THR A 1 222 ? -21.421 -7.831 11.309 1.00 96.31 222 THR A C 1
ATOM 1815 O O . THR A 1 222 ? -21.780 -7.197 10.319 1.00 96.31 222 THR A O 1
ATOM 1818 N N . ILE A 1 223 ? -20.233 -8.441 11.375 1.00 97.38 223 ILE A N 1
ATOM 1819 C CA . ILE A 1 223 ? -19.256 -8.396 10.279 1.00 97.38 223 ILE A CA 1
ATOM 1820 C C . ILE A 1 223 ? -19.788 -9.088 9.018 1.00 97.38 223 ILE A C 1
ATOM 1822 O O . ILE A 1 223 ? -19.689 -8.517 7.932 1.00 97.38 223 ILE A O 1
ATOM 1826 N N . TYR A 1 224 ? -20.416 -10.263 9.144 1.00 95.62 224 TYR A N 1
ATOM 1827 C CA . TYR A 1 224 ? -21.058 -10.934 8.005 1.00 95.62 224 TYR A CA 1
ATOM 1828 C C . TYR A 1 224 ? -22.107 -10.049 7.328 1.00 95.62 224 TYR A C 1
ATOM 1830 O O . TYR A 1 224 ? -22.137 -9.960 6.099 1.00 95.62 224 TYR A O 1
ATOM 1838 N N . ASN A 1 225 ? -22.934 -9.360 8.117 1.00 96.00 225 ASN A N 1
ATOM 1839 C CA . ASN A 1 225 ? -23.964 -8.467 7.594 1.00 96.00 225 ASN A CA 1
ATOM 1840 C C . ASN A 1 225 ? -23.349 -7.292 6.821 1.00 96.00 225 ASN A C 1
ATOM 1842 O O . ASN A 1 225 ? -23.811 -6.994 5.721 1.00 96.00 225 ASN A O 1
ATOM 1846 N N . TYR A 1 226 ? -22.283 -6.672 7.340 1.00 96.12 226 TYR A N 1
ATOM 1847 C CA . TYR A 1 226 ? -21.573 -5.604 6.629 1.00 96.12 226 TYR A CA 1
ATOM 1848 C C . TYR A 1 226 ? -20.936 -6.094 5.323 1.00 96.12 226 TYR A C 1
ATOM 1850 O O . TYR A 1 226 ? -21.128 -5.466 4.281 1.00 96.12 226 TYR A O 1
ATOM 1858 N N . LYS A 1 227 ? -20.239 -7.241 5.340 1.00 95.12 227 LYS A N 1
ATOM 1859 C CA . LYS A 1 227 ? -19.644 -7.831 4.127 1.00 95.12 227 LYS A CA 1
ATOM 1860 C C . LYS A 1 227 ? -20.710 -8.133 3.072 1.00 95.12 227 LYS A C 1
ATOM 1862 O O . LYS A 1 227 ? -20.572 -7.727 1.919 1.00 95.12 227 LYS A O 1
ATOM 1867 N N . SER A 1 228 ? -21.793 -8.801 3.470 1.00 95.19 228 SER A N 1
ATOM 1868 C CA . SER A 1 228 ? -22.897 -9.144 2.567 1.00 95.19 228 SER A CA 1
ATOM 1869 C C . SER A 1 228 ? -23.603 -7.899 2.025 1.00 95.19 228 SER A C 1
ATOM 1871 O O . SER A 1 228 ? -23.924 -7.845 0.838 1.00 95.19 228 SER A O 1
ATOM 1873 N N . GLY A 1 229 ? -23.835 -6.897 2.876 1.00 95.06 229 GLY A N 1
ATOM 1874 C CA . GLY A 1 229 ? -24.466 -5.637 2.494 1.00 95.06 229 GLY A CA 1
ATOM 1875 C C . GLY A 1 229 ? -23.632 -4.859 1.480 1.00 95.06 229 GLY A C 1
ATOM 1876 O O . GLY A 1 229 ? -24.173 -4.389 0.482 1.00 95.06 229 GLY A O 1
ATOM 1877 N N . MET A 1 230 ? -22.314 -4.780 1.678 1.00 94.69 230 MET A N 1
ATOM 1878 C CA . MET A 1 230 ? -21.423 -4.117 0.723 1.00 94.69 230 MET A CA 1
ATOM 1879 C C . MET A 1 230 ? -21.318 -4.886 -0.594 1.00 94.69 230 MET A C 1
ATOM 1881 O O . MET A 1 230 ? -21.399 -4.288 -1.662 1.00 94.69 230 MET A O 1
ATOM 1885 N N . ARG A 1 231 ? -21.222 -6.220 -0.543 1.00 95.50 231 ARG A N 1
ATOM 1886 C CA . ARG A 1 231 ? -21.188 -7.058 -1.749 1.00 95.50 231 ARG A CA 1
ATOM 1887 C C . ARG A 1 231 ? -22.433 -6.863 -2.615 1.00 95.50 231 ARG A C 1
ATOM 1889 O O . ARG A 1 231 ? -22.330 -6.874 -3.835 1.00 95.50 231 ARG A O 1
ATOM 1896 N N . ALA A 1 232 ? -23.604 -6.643 -2.016 1.00 95.94 232 ALA A N 1
ATOM 1897 C CA . ALA A 1 232 ? -24.828 -6.357 -2.767 1.00 95.94 232 ALA A CA 1
ATOM 1898 C C . ALA A 1 232 ? -24.770 -5.026 -3.547 1.00 95.94 232 ALA A C 1
ATOM 1900 O O . ALA A 1 232 ? -25.419 -4.919 -4.592 1.00 95.94 232 ALA A O 1
ATOM 1901 N N . LYS A 1 233 ? -23.975 -4.062 -3.060 1.00 95.94 233 LYS A N 1
ATOM 1902 C CA . LYS A 1 233 ? -23.725 -2.733 -3.645 1.00 95.94 233 LYS A CA 1
ATOM 1903 C C . LYS A 1 233 ? -22.568 -2.712 -4.662 1.00 95.94 233 LYS A C 1
ATOM 1905 O O . LYS A 1 233 ? -22.315 -1.673 -5.268 1.00 95.94 233 LYS A O 1
ATOM 1910 N N . ALA A 1 234 ? -21.851 -3.824 -4.834 1.00 96.62 234 ALA A N 1
ATOM 1911 C CA . ALA A 1 234 ? -20.722 -3.926 -5.755 1.00 96.62 234 ALA A CA 1
ATOM 1912 C C . ALA A 1 234 ? -21.175 -4.000 -7.223 1.00 96.62 234 ALA A C 1
ATOM 1914 O O . ALA A 1 234 ? -22.191 -4.629 -7.530 1.00 96.62 234 ALA A O 1
ATOM 1915 N N . ILE A 1 235 ? -20.375 -3.425 -8.130 1.00 96.50 235 ILE A N 1
ATOM 1916 C CA . ILE A 1 235 ? -20.569 -3.534 -9.587 1.00 96.50 235 ILE A CA 1
ATOM 1917 C C . ILE A 1 235 ? -20.421 -4.995 -10.024 1.00 96.50 235 ILE A C 1
ATOM 1919 O O . ILE A 1 235 ? -21.280 -5.528 -10.725 1.00 96.50 235 ILE A O 1
ATOM 1923 N N . ASN A 1 236 ? -19.347 -5.656 -9.580 1.00 95.12 236 ASN A N 1
ATOM 1924 C CA . ASN A 1 236 ? -19.140 -7.087 -9.771 1.00 95.12 236 ASN A CA 1
ATOM 1925 C C . ASN A 1 236 ? -19.170 -7.802 -8.419 1.00 95.12 236 ASN A C 1
ATOM 1927 O O . ASN A 1 236 ? -18.260 -7.674 -7.603 1.00 95.12 236 ASN A O 1
ATOM 1931 N N . ARG A 1 237 ? -20.232 -8.572 -8.184 1.00 94.38 237 ARG A N 1
ATOM 1932 C CA . ARG A 1 237 ? -20.448 -9.262 -6.908 1.00 94.38 237 ARG A CA 1
ATOM 1933 C C . ARG A 1 237 ? -19.563 -10.485 -6.737 1.00 94.38 237 ARG A C 1
ATOM 1935 O O . ARG A 1 237 ? -19.308 -10.864 -5.599 1.00 94.38 237 ARG A O 1
ATOM 1942 N N . ASP A 1 238 ? -19.142 -11.129 -7.817 1.00 93.62 238 ASP A N 1
ATOM 1943 C CA . ASP A 1 238 ? -18.436 -12.409 -7.740 1.00 93.62 238 ASP A CA 1
ATOM 1944 C C . ASP A 1 238 ? -16.954 -12.213 -7.432 1.00 93.62 238 ASP A C 1
ATOM 1946 O O . ASP A 1 238 ? -16.394 -12.965 -6.634 1.00 93.62 238 ASP A O 1
ATOM 1950 N N . SER A 1 239 ? -16.349 -11.157 -7.981 1.00 94.00 239 SER A N 1
ATOM 1951 C CA . SER A 1 239 ? -14.941 -10.812 -7.760 1.00 94.00 239 SER A CA 1
ATOM 1952 C C . SER A 1 239 ? -14.700 -9.855 -6.589 1.00 94.00 239 SER A C 1
ATOM 1954 O O . SER A 1 239 ? -13.554 -9.711 -6.177 1.00 94.00 239 SER A O 1
ATOM 1956 N N . PHE A 1 240 ? -15.745 -9.256 -6.000 1.00 94.12 240 PHE A N 1
ATOM 1957 C CA . PHE A 1 240 ? -15.622 -8.134 -5.057 1.00 94.12 240 PHE A CA 1
ATOM 1958 C C . PHE A 1 240 ? -14.560 -8.316 -3.960 1.00 94.12 240 PHE A C 1
ATOM 1960 O O . PHE A 1 240 ? -13.712 -7.450 -3.767 1.00 94.12 240 PHE A O 1
ATOM 1967 N N . GLU A 1 241 ? -14.567 -9.449 -3.246 1.00 90.44 241 GLU A N 1
ATOM 1968 C CA . GLU A 1 241 ? -13.597 -9.686 -2.164 1.00 90.44 241 GLU A CA 1
ATOM 1969 C C . GLU A 1 241 ? -12.159 -9.846 -2.684 1.00 90.44 241 GLU A C 1
ATOM 1971 O O . GLU A 1 241 ? -11.217 -9.409 -2.025 1.00 90.44 241 GLU A O 1
ATOM 1976 N N . SER A 1 242 ? -11.984 -10.437 -3.870 1.00 91.12 242 SER A N 1
ATOM 1977 C CA . SER A 1 242 ? -10.677 -10.537 -4.525 1.00 91.12 242 SER A CA 1
ATOM 1978 C C . SER A 1 242 ? -10.192 -9.165 -4.989 1.00 91.12 242 SER A C 1
ATOM 1980 O O . SER A 1 242 ? -9.022 -8.839 -4.796 1.00 91.12 242 SER A O 1
ATOM 1982 N N . ASP A 1 243 ? -11.085 -8.347 -5.547 1.00 93.25 243 ASP A N 1
ATOM 1983 C CA . ASP A 1 243 ? -10.768 -7.005 -6.039 1.00 93.25 243 ASP A CA 1
ATOM 1984 C C . ASP A 1 243 ? -10.333 -6.082 -4.891 1.00 93.25 243 ASP A C 1
ATOM 1986 O O . ASP A 1 243 ? -9.364 -5.338 -5.036 1.00 93.25 243 ASP A O 1
ATOM 1990 N N . ILE A 1 244 ? -10.962 -6.195 -3.710 1.00 93.06 244 ILE A N 1
ATOM 1991 C CA . ILE A 1 244 ? -10.563 -5.462 -2.493 1.00 93.06 244 ILE A CA 1
ATOM 1992 C C . ILE A 1 244 ? -9.110 -5.755 -2.109 1.00 93.06 244 ILE A C 1
ATOM 1994 O O . ILE A 1 244 ? -8.363 -4.835 -1.772 1.00 93.06 244 ILE A O 1
ATOM 1998 N N . ASN A 1 245 ? -8.687 -7.020 -2.177 1.00 87.19 245 ASN A N 1
ATOM 1999 C CA . ASN A 1 245 ? -7.314 -7.407 -1.843 1.00 87.19 245 ASN A CA 1
ATOM 2000 C C . ASN A 1 245 ? -6.290 -6.794 -2.809 1.00 87.19 245 ASN A C 1
ATOM 2002 O O . ASN A 1 245 ? -5.132 -6.623 -2.430 1.00 87.19 245 ASN A O 1
ATOM 2006 N N . GLN A 1 246 ? -6.720 -6.454 -4.030 1.00 88.00 246 GLN A N 1
ATOM 2007 C CA . GLN A 1 246 ? -5.864 -5.915 -5.081 1.00 88.00 246 GLN A CA 1
ATOM 2008 C C . GLN A 1 246 ? -5.801 -4.378 -5.120 1.00 88.00 246 GLN A C 1
ATOM 2010 O O . GLN A 1 246 ? -4.999 -3.817 -5.870 1.00 88.00 246 GLN A O 1
ATOM 2015 N N . LEU A 1 247 ? -6.610 -3.680 -4.317 1.00 90.12 247 LEU A N 1
ATOM 2016 C CA . LEU A 1 247 ? -6.647 -2.214 -4.319 1.00 90.12 247 LEU A CA 1
ATOM 2017 C C . LEU A 1 247 ? -5.285 -1.610 -3.964 1.00 90.12 247 LEU A C 1
ATOM 2019 O O . LEU A 1 247 ? -4.515 -2.184 -3.199 1.00 90.12 247 LEU A O 1
ATOM 2023 N N . CYS A 1 248 ? -4.958 -0.432 -4.478 1.00 81.88 248 CYS A N 1
ATOM 2024 C CA . CYS A 1 248 ? -3.735 0.299 -4.141 1.00 81.88 248 CYS A CA 1
ATOM 2025 C C . CYS A 1 248 ? -2.437 -0.533 -4.278 1.00 81.88 248 CYS A C 1
ATOM 2027 O O . CYS A 1 248 ? -1.474 -0.309 -3.530 1.00 81.88 248 CYS A O 1
ATOM 2029 N N . HIS A 1 249 ? -2.402 -1.543 -5.160 1.00 72.62 249 HIS A N 1
ATOM 2030 C CA . HIS A 1 249 ? -1.174 -2.284 -5.434 1.00 72.62 249 HIS A CA 1
ATOM 2031 C C . HIS A 1 249 ? -0.144 -1.388 -6.121 1.00 72.62 249 HIS A C 1
ATOM 2033 O O . HIS A 1 249 ? -0.451 -0.569 -6.977 1.00 72.62 249 HIS A O 1
ATOM 2039 N N . ILE A 1 250 ? 1.109 -1.563 -5.704 1.00 56.66 250 ILE A N 1
ATOM 2040 C CA . ILE A 1 250 ? 2.261 -0.780 -6.169 1.00 56.66 250 ILE A CA 1
ATOM 2041 C C . ILE A 1 250 ? 2.779 -1.313 -7.512 1.00 56.66 250 ILE A C 1
ATOM 2043 O O . ILE A 1 250 ? 3.463 -0.606 -8.241 1.00 56.66 250 ILE A O 1
ATOM 2047 N N . ILE A 1 251 ? 2.437 -2.556 -7.851 1.00 44.91 251 ILE A N 1
ATOM 2048 C CA . ILE A 1 251 ? 2.901 -3.216 -9.064 1.00 44.91 251 ILE A CA 1
ATOM 2049 C C . ILE A 1 251 ? 1.784 -3.102 -10.097 1.00 44.91 251 ILE A C 1
ATOM 2051 O O . ILE A 1 251 ? 0.944 -3.992 -10.214 1.00 44.91 251 ILE A O 1
ATOM 2055 N N . ASN A 1 252 ? 1.763 -1.992 -10.832 1.00 38.00 252 ASN A N 1
ATOM 2056 C CA . ASN A 1 252 ? 1.136 -2.019 -12.148 1.00 38.00 252 ASN A CA 1
ATOM 2057 C C . ASN A 1 252 ? 1.994 -2.955 -13.005 1.00 38.00 252 ASN A C 1
ATOM 2059 O O . ASN A 1 252 ? 3.184 -2.702 -13.191 1.00 38.00 252 ASN A O 1
ATOM 2063 N N . SER A 1 253 ? 1.404 -4.084 -13.401 1.00 33.47 253 SER A N 1
ATOM 2064 C CA . SER A 1 253 ? 1.992 -5.010 -14.376 1.00 33.47 253 SER A CA 1
ATOM 2065 C C . SER A 1 253 ? 1.867 -4.441 -15.782 1.00 33.47 253 SER A C 1
ATOM 2067 O O . SER A 1 253 ? 0.830 -3.784 -16.038 1.00 33.47 253 SER A O 1
#

Organism: NCBI:txid165179